Protein AF-I7IJZ9-F1 (afdb_monomer_lite)

Organism: NCBI:txid1091497

Sequence (211 aa):
GLAVKDGPSVKKDGIDAGGKKISNLKPADENSADNDAANVKFVKDAVKGLTDSGYTLKGDADATQLFKVGSTIAFTGDANITSTVSANGISLALKPDLTGLTSGTFGDTVINGDGVKVADNIKLADDGLTAGNVRIDPTSNKITGLEAPTDDKDAVNKKFLDDAVQGLADGGIKFTGNDGGDHTLKLGQKITIKGTANYADTDGGANIATQ

Radius of gyration: 51.74 Å; chains: 1; bounding box: 119×34×134 Å

Foldseek 3Di:
DDDDVCAKDQDPVGTDGSPDDDPPDDADDPPDDPPDDHDPVNVVVVVVCQQVQADWDADPVRDIDHDGPPDDDDDQDDQFKHWDQDPVGIDIDGDPDDPPDAWDDDDQWIAGPVGTDHDDFWDDDPVDIGDDLFDQDPVVRDTDDADDDDDPPGDHDPVNVVVVVVCQQVQADWDADPVGDTDHDGPPDDDDDDWPDDPVGDPVPPTDHDD

pLDDT: mean 87.62, std 13.37, range [40.31, 98.31]

Secondary structure (DSSP, 8-state):
-EE-TTS-EEETTEEE-TTPPP--PPPP-TTS-TTSPPPHHHHHHHHHHHHHH-EEEE-TTS-EEEE-TTPPPP----SSEEEEEETTEEEEEE-SS--S--EEEETTEEEETTEEE-SSS----TT----SS-EE-TTT--EE-PPPP-STTSPPPHHHHHHHHHHHHHH-EEEE-TT-SEEEE-TT-------SB-TTS--SSSS-B--

Structure (mmCIF, N/CA/C/O backbone):
data_AF-I7IJZ9-F1
#
_entry.id   AF-I7IJZ9-F1
#
loop_
_atom_site.group_PDB
_atom_site.id
_atom_site.type_symbol
_atom_site.label_atom_id
_atom_site.label_alt_id
_atom_site.label_comp_id
_atom_site.label_asym_id
_atom_site.label_entity_id
_atom_site.label_seq_id
_atom_site.pdbx_PDB_ins_code
_atom_site.Cartn_x
_atom_site.Cartn_y
_atom_site.Cartn_z
_atom_site.occupancy
_atom_site.B_iso_or_equiv
_atom_site.auth_seq_id
_atom_site.auth_comp_id
_atom_site.auth_asym_id
_atom_site.auth_atom_id
_atom_site.pdbx_PDB_model_num
ATOM 1 N N . GLY A 1 1 ? -51.465 17.506 61.504 1.00 87.75 1 GLY A N 1
ATOM 2 C CA . GLY A 1 1 ? -50.327 16.634 61.158 1.00 87.75 1 GL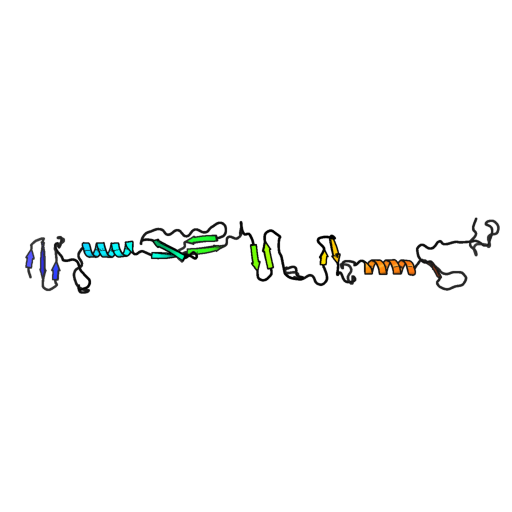Y A CA 1
ATOM 3 C C . GLY A 1 1 ? -49.852 15.911 62.398 1.00 87.75 1 GLY A C 1
ATOM 4 O O . GLY A 1 1 ? -50.208 16.340 63.488 1.00 87.75 1 GLY A O 1
ATOM 5 N N . LEU A 1 2 ? -49.081 14.839 62.238 1.00 95.44 2 LEU A N 1
ATOM 6 C CA . LEU A 1 2 ? -48.466 14.088 63.338 1.00 95.44 2 LEU A CA 1
ATOM 7 C C . LEU A 1 2 ? -46.969 14.420 63.389 1.00 95.44 2 LEU A C 1
ATOM 9 O O . LEU A 1 2 ? -46.357 14.633 62.345 1.00 95.44 2 LEU A O 1
ATOM 13 N N . ALA A 1 3 ? -46.366 14.454 64.573 1.00 95.44 3 ALA A N 1
ATOM 14 C CA . ALA A 1 3 ? -44.923 14.631 64.725 1.00 95.44 3 ALA A CA 1
ATOM 15 C C . ALA A 1 3 ? -44.428 13.919 65.985 1.00 95.44 3 ALA A C 1
ATOM 17 O O . ALA A 1 3 ? -45.006 14.084 67.058 1.00 95.44 3 ALA A O 1
ATOM 18 N N . VAL A 1 4 ? -43.348 13.153 65.851 1.00 96.19 4 VAL A N 1
ATOM 19 C CA . VAL A 1 4 ? -42.615 12.568 66.975 1.00 96.19 4 VAL A CA 1
ATOM 20 C C . VAL A 1 4 ? -41.429 13.476 67.282 1.00 96.19 4 VAL A C 1
ATOM 22 O O . VAL A 1 4 ? -40.686 13.849 66.373 1.00 96.19 4 VAL A O 1
ATOM 25 N N . LYS A 1 5 ? -41.231 13.836 68.554 1.00 94.25 5 LYS A N 1
ATOM 26 C CA . LYS A 1 5 ? -40.055 14.608 68.970 1.00 94.25 5 LYS A CA 1
ATOM 27 C C . LYS A 1 5 ? -38.778 13.843 68.587 1.00 94.25 5 LYS A C 1
ATOM 29 O O . LYS A 1 5 ? -38.642 12.669 68.912 1.00 94.25 5 LYS A O 1
ATOM 34 N N . ASP A 1 6 ? -37.884 14.517 67.864 1.00 93.19 6 ASP A N 1
ATOM 35 C CA . ASP A 1 6 ? -36.609 13.987 67.349 1.00 93.19 6 ASP A CA 1
ATOM 36 C C . ASP A 1 6 ? -36.766 12.753 66.403 1.00 93.19 6 ASP A C 1
ATOM 38 O O . ASP A 1 6 ? -35.832 11.977 66.151 1.00 93.19 6 ASP A O 1
ATOM 42 N N . GLY A 1 7 ? -37.968 12.593 65.829 1.00 95.88 7 GLY A N 1
ATOM 43 C CA . GLY A 1 7 ? -38.382 11.480 64.970 1.00 95.88 7 GLY A CA 1
ATOM 44 C C . GLY A 1 7 ? -39.214 11.907 63.745 1.00 95.88 7 GLY A C 1
ATOM 45 O O . GLY A 1 7 ? -39.179 13.072 63.351 1.00 95.88 7 GLY A O 1
ATOM 46 N N . PRO A 1 8 ? -39.936 10.964 63.107 1.00 97.88 8 PRO A N 1
ATOM 47 C CA . PRO A 1 8 ? -40.713 11.229 61.893 1.00 97.88 8 PRO A CA 1
ATOM 48 C C . PRO A 1 8 ? -41.883 12.210 62.082 1.00 97.88 8 PRO A C 1
ATOM 50 O O . PRO A 1 8 ? -42.427 12.360 63.181 1.00 97.88 8 PRO A O 1
ATOM 53 N N . SER A 1 9 ? -42.334 12.831 60.987 1.00 97.56 9 SER A N 1
ATOM 54 C CA . SER A 1 9 ? -43.532 13.679 60.963 1.00 97.56 9 SER A CA 1
ATOM 55 C C . SER A 1 9 ? -44.340 13.571 59.663 1.00 97.56 9 SER A C 1
ATOM 57 O O . SER A 1 9 ? -43.811 13.244 58.605 1.00 97.56 9 SER A O 1
ATOM 59 N N . VAL A 1 10 ? -45.639 13.867 59.755 1.00 97.94 10 VAL A N 1
ATOM 60 C CA . VAL A 1 10 ? -46.610 13.912 58.651 1.00 97.94 10 VAL A CA 1
ATOM 61 C C . VAL A 1 10 ? -47.322 15.263 58.700 1.00 97.94 10 VAL A C 1
ATOM 63 O O . VAL A 1 10 ? -48.047 15.567 59.654 1.00 97.94 10 VAL A O 1
ATOM 66 N N . LYS A 1 11 ? -47.106 16.101 57.687 1.00 96.44 11 LYS A N 1
ATOM 67 C CA . LYS A 1 11 ? -47.580 17.494 57.599 1.00 96.44 11 LYS A CA 1
ATOM 68 C C . LYS A 1 11 ? -48.390 17.689 56.312 1.00 96.44 11 LYS A C 1
ATOM 70 O O . LYS A 1 11 ? -48.449 16.795 55.477 1.00 96.44 11 LYS A O 1
ATOM 75 N N . LYS A 1 12 ? -49.006 18.867 56.136 1.00 96.44 12 LYS A N 1
ATOM 76 C CA . LYS A 1 12 ? -49.751 19.192 54.900 1.00 96.44 12 LYS A CA 1
ATOM 77 C C . LYS A 1 12 ? -48.881 19.138 53.632 1.00 96.44 12 LYS A C 1
ATOM 79 O O . LYS A 1 12 ? -49.408 18.908 52.557 1.00 96.44 12 LYS A O 1
ATOM 84 N N . ASP A 1 13 ? -47.569 19.321 53.789 1.00 95.19 13 ASP A N 1
ATOM 85 C CA . ASP A 1 13 ? -46.587 19.380 52.700 1.00 95.19 13 ASP A CA 1
ATOM 86 C C . ASP A 1 13 ? -45.856 18.041 52.467 1.00 95.19 13 ASP A C 1
ATOM 88 O O . ASP A 1 13 ? -44.926 17.989 51.670 1.00 95.19 13 ASP A O 1
ATOM 92 N N . GLY A 1 14 ? -46.238 16.964 53.171 1.00 95.62 14 GLY A N 1
ATOM 93 C CA . GLY A 1 14 ? -45.675 15.623 52.975 1.00 95.62 14 GLY A CA 1
ATOM 94 C C . GLY A 1 14 ? -45.233 14.905 54.254 1.00 95.62 14 GLY A C 1
ATOM 95 O O . GLY A 1 14 ? -45.657 15.228 55.370 1.00 95.62 14 GLY A O 1
ATOM 96 N N . ILE A 1 15 ? -44.380 13.895 54.069 1.00 96.69 15 ILE A N 1
ATOM 97 C CA . ILE A 1 15 ? -43.863 13.000 55.111 1.00 96.69 15 ILE A CA 1
ATOM 98 C C . ILE A 1 15 ? -42.349 13.198 55.233 1.00 96.69 15 ILE A C 1
ATOM 100 O O . ILE A 1 15 ? -41.638 13.176 54.234 1.00 96.69 15 ILE A O 1
ATOM 104 N N . ASP A 1 16 ? -41.860 13.340 56.462 1.00 95.69 16 ASP A N 1
ATOM 105 C CA . ASP A 1 16 ? -40.435 13.401 56.791 1.00 95.69 16 ASP A CA 1
ATOM 106 C C . ASP A 1 16 ? -40.085 12.241 57.732 1.00 95.69 16 ASP A C 1
ATOM 108 O O . ASP A 1 16 ? -40.695 12.080 58.791 1.00 95.69 16 ASP A O 1
ATOM 112 N N . ALA A 1 17 ? -39.103 11.424 57.351 1.00 96.81 17 ALA A N 1
ATOM 113 C CA . ALA A 1 17 ? -38.648 10.281 58.137 1.00 96.81 17 ALA A CA 1
ATOM 114 C C . ALA A 1 17 ? -37.686 10.657 59.284 1.00 96.81 17 ALA A C 1
ATOM 116 O O . ALA A 1 17 ? -37.301 9.780 60.056 1.00 96.81 17 ALA A O 1
ATOM 117 N N . GLY A 1 18 ? -37.247 11.916 59.404 1.00 95.69 18 GLY A N 1
ATOM 118 C CA . GLY A 1 18 ? -36.323 12.360 60.454 1.00 95.69 18 GLY A CA 1
ATOM 119 C C . GLY A 1 18 ? -34.999 11.583 60.442 1.00 95.69 18 GLY A C 1
ATOM 120 O O . GLY A 1 18 ? -34.522 11.139 61.494 1.00 95.69 18 GLY A O 1
ATOM 121 N N . GLY A 1 19 ? -34.472 11.308 59.242 1.00 95.88 19 GLY A N 1
ATOM 122 C CA . GLY A 1 19 ? -33.268 10.498 59.008 1.00 95.88 19 GLY A CA 1
ATOM 123 C C . GLY A 1 19 ? -33.398 9.003 59.340 1.00 95.88 19 GLY A C 1
ATOM 124 O O . GLY A 1 19 ? -32.398 8.286 59.320 1.00 95.88 19 GLY A O 1
ATOM 125 N N . LYS A 1 20 ? -34.596 8.507 59.681 1.00 95.06 20 LYS A N 1
ATOM 126 C CA . LYS A 1 20 ? -34.831 7.087 59.983 1.00 95.06 20 LYS A CA 1
ATOM 127 C C . LYS A 1 20 ? -35.079 6.287 58.696 1.00 95.06 20 LYS A C 1
ATOM 129 O O . LYS A 1 20 ? -35.486 6.832 57.673 1.00 95.06 20 LYS A O 1
ATOM 134 N N . LYS A 1 21 ? -34.837 4.972 58.741 1.00 95.75 21 LYS A N 1
ATOM 135 C CA . LYS A 1 21 ? -35.086 4.070 57.603 1.00 95.75 21 LYS A CA 1
ATOM 136 C C . LYS A 1 21 ? -36.589 3.914 57.364 1.00 95.75 21 LYS A C 1
ATOM 138 O O . LYS A 1 21 ? -37.314 3.573 58.294 1.00 95.75 21 LYS A O 1
ATOM 143 N N . ILE A 1 22 ? -37.019 4.052 56.112 1.00 94.94 22 ILE A N 1
ATOM 144 C CA . ILE A 1 22 ? -38.322 3.565 55.646 1.00 94.94 22 ILE A CA 1
ATOM 145 C C . ILE A 1 22 ? -38.109 2.120 55.175 1.00 94.94 22 ILE A C 1
ATOM 147 O O . ILE A 1 22 ? -37.305 1.871 54.276 1.00 94.94 22 ILE A O 1
ATOM 151 N N . SER A 1 23 ? -38.764 1.159 55.823 1.00 94.69 23 SER A N 1
ATOM 152 C CA . SER A 1 23 ? -38.667 -0.275 55.519 1.00 94.69 23 SER A CA 1
ATOM 153 C C . SER A 1 23 ? -39.999 -0.828 55.007 1.00 94.69 23 SER A C 1
ATOM 155 O O . SER A 1 23 ? -41.027 -0.162 55.083 1.00 94.69 23 SER A O 1
ATOM 157 N N . ASN A 1 24 ? -39.975 -2.051 54.467 1.00 94.75 24 ASN A N 1
ATOM 158 C CA . ASN A 1 24 ? -41.150 -2.770 53.948 1.00 94.75 24 ASN A CA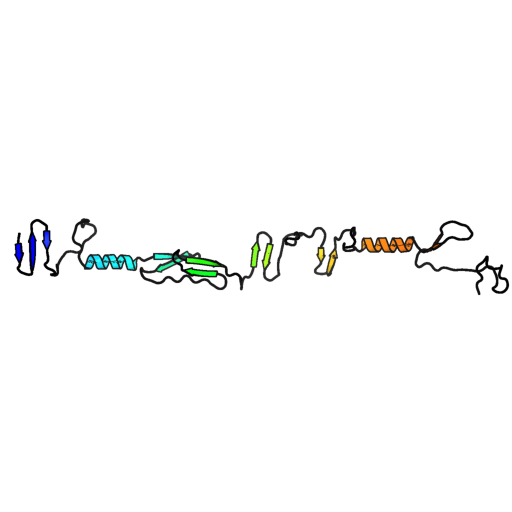 1
ATOM 159 C C . ASN A 1 24 ? -41.905 -2.061 52.803 1.00 94.75 24 ASN A C 1
ATOM 161 O O . ASN A 1 24 ? -43.042 -2.412 52.500 1.00 94.75 24 ASN A O 1
ATOM 165 N N . LEU A 1 25 ? -41.259 -1.111 52.122 1.00 95.50 25 LEU A N 1
ATOM 166 C CA . LEU A 1 25 ? -41.750 -0.542 50.870 1.00 95.50 25 LEU A CA 1
ATOM 167 C C . LEU A 1 25 ? -41.700 -1.616 49.771 1.00 95.50 25 LEU A C 1
ATOM 169 O O . LEU A 1 25 ? -40.626 -2.172 49.508 1.00 95.50 25 LEU A O 1
ATOM 173 N N . LYS A 1 26 ? -42.845 -1.911 49.142 1.00 92.75 26 LYS A N 1
ATOM 174 C CA . LYS A 1 26 ? -42.944 -2.831 47.994 1.00 92.75 26 LYS A CA 1
ATOM 175 C C . LYS A 1 26 ? -41.966 -2.371 46.890 1.00 92.75 26 LYS A C 1
ATOM 177 O O . LYS A 1 26 ? -41.856 -1.167 46.670 1.00 92.75 26 LYS A O 1
ATOM 182 N N . PRO A 1 27 ? -41.224 -3.272 46.217 1.00 93.50 27 PRO A N 1
ATOM 183 C CA . PRO A 1 27 ? -40.492 -2.900 45.009 1.00 93.50 27 PRO A CA 1
ATOM 184 C C . PRO A 1 27 ? -41.448 -2.349 43.947 1.00 93.50 27 PRO A C 1
ATOM 186 O O . PRO A 1 27 ? -42.567 -2.852 43.822 1.00 93.50 27 PRO A O 1
ATOM 189 N N . ALA A 1 28 ? -40.988 -1.358 43.185 1.00 93.69 28 ALA A N 1
ATOM 190 C CA . ALA A 1 28 ? -41.667 -0.951 41.964 1.00 93.69 28 ALA A CA 1
ATOM 191 C C . ALA A 1 28 ? -41.583 -2.073 40.912 1.00 93.69 28 ALA A C 1
ATOM 193 O O . ALA A 1 28 ? -40.655 -2.889 40.918 1.00 93.69 28 ALA A O 1
ATOM 194 N N . ASP A 1 29 ? -42.575 -2.104 40.036 1.00 90.88 29 ASP A N 1
ATOM 195 C CA . ASP A 1 29 ? -42.762 -3.049 38.939 1.00 90.88 29 ASP A CA 1
ATOM 196 C C . ASP A 1 29 ? -43.314 -2.318 37.700 1.00 90.88 29 ASP A C 1
ATOM 198 O O . ASP A 1 29 ? -43.518 -1.106 37.722 1.00 90.88 29 ASP A O 1
ATOM 202 N N . GLU A 1 30 ? -43.557 -3.052 36.615 1.00 92.19 30 GLU A N 1
ATOM 203 C CA . GLU A 1 30 ? -44.041 -2.523 35.327 1.00 92.19 30 GLU A CA 1
ATOM 204 C C . GLU A 1 30 ? -45.418 -1.828 35.373 1.00 92.19 30 GLU A C 1
ATOM 206 O O . GLU A 1 30 ? -45.808 -1.202 34.392 1.00 92.19 30 GLU A O 1
ATOM 211 N N . ASN A 1 31 ? -46.146 -1.920 36.493 1.00 94.19 31 ASN A N 1
ATOM 212 C CA . ASN A 1 31 ? -47.448 -1.276 36.702 1.00 94.19 31 ASN A CA 1
ATOM 213 C C . ASN A 1 31 ? -47.384 -0.125 37.728 1.00 94.19 31 ASN A C 1
ATOM 215 O O . ASN A 1 31 ? -48.419 0.437 38.086 1.00 94.19 31 ASN A O 1
ATOM 219 N N . SER A 1 32 ? -46.193 0.195 38.242 1.00 95.19 32 SER A N 1
ATOM 220 C CA . SER A 1 32 ? -45.979 1.300 39.183 1.00 95.19 32 SER A CA 1
ATOM 221 C C . SER A 1 32 ? -45.954 2.641 38.441 1.00 95.19 32 SER A C 1
ATOM 223 O O . SER A 1 32 ? -45.499 2.710 37.301 1.00 95.19 32 SER A O 1
ATOM 225 N N . ALA A 1 33 ? -46.446 3.707 39.067 1.00 96.00 33 ALA A N 1
ATOM 226 C CA . ALA A 1 33 ? -46.497 5.030 38.450 1.00 96.00 33 ALA A CA 1
ATOM 227 C C . ALA A 1 33 ? -45.136 5.748 38.521 1.00 96.00 33 ALA A C 1
ATOM 229 O O . ALA A 1 33 ? -44.370 5.550 39.463 1.00 96.00 33 ALA A O 1
ATOM 230 N N . ASP A 1 34 ? -44.861 6.657 37.577 1.00 95.06 34 ASP A N 1
ATOM 231 C CA . ASP A 1 34 ? -43.601 7.429 37.511 1.00 95.06 34 ASP A CA 1
ATOM 232 C C . ASP A 1 34 ? -43.286 8.235 38.790 1.00 95.06 34 ASP A C 1
ATOM 234 O O . ASP A 1 34 ? -42.141 8.623 39.027 1.00 95.06 34 ASP A O 1
ATOM 238 N N . ASN A 1 35 ? -44.301 8.514 39.613 1.00 94.25 35 ASN A N 1
ATOM 239 C CA . ASN A 1 35 ? -44.199 9.239 40.878 1.00 94.25 35 ASN A CA 1
ATOM 240 C C . ASN A 1 35 ? -44.242 8.342 42.133 1.00 94.25 35 ASN A C 1
ATOM 242 O O . ASN A 1 35 ? -44.264 8.876 43.246 1.00 94.25 35 ASN A O 1
ATOM 246 N N . ASP A 1 36 ? -44.242 7.013 41.986 1.00 95.06 36 ASP A N 1
ATOM 247 C CA . ASP A 1 36 ? -44.153 6.082 43.114 1.00 95.06 36 ASP A CA 1
ATOM 248 C C . ASP A 1 36 ? -42.749 6.070 43.745 1.00 95.06 36 ASP A C 1
ATOM 250 O O . ASP A 1 36 ? -41.716 6.294 43.109 1.00 95.06 36 ASP A O 1
ATOM 254 N N . ALA A 1 37 ? -42.688 5.771 45.045 1.00 93.56 37 ALA A N 1
ATOM 255 C CA . ALA A 1 37 ? -41.425 5.706 45.770 1.00 93.56 37 ALA A CA 1
ATOM 256 C C . ALA A 1 37 ? -40.651 4.411 45.453 1.00 93.56 37 ALA A C 1
ATOM 258 O O . ALA A 1 37 ? -41.065 3.311 45.822 1.00 93.56 37 ALA A O 1
ATOM 259 N N . ALA A 1 38 ? -39.469 4.538 44.846 1.00 94.44 38 ALA A N 1
ATOM 260 C CA . ALA A 1 38 ? -38.574 3.410 44.600 1.00 94.44 38 ALA A CA 1
ATOM 261 C C . ALA A 1 38 ? -37.864 2.932 45.883 1.00 94.44 38 ALA A C 1
ATOM 263 O O . ALA A 1 38 ? -37.271 3.719 46.625 1.00 94.44 38 ALA A O 1
ATOM 264 N N . ASN A 1 39 ? -37.852 1.616 46.124 1.00 95.69 39 ASN A N 1
ATOM 265 C CA . ASN A 1 39 ? -37.079 1.025 47.218 1.00 95.69 39 ASN A CA 1
ATOM 266 C C . ASN A 1 39 ? -35.622 0.708 46.808 1.00 95.69 39 ASN A C 1
ATOM 268 O O . ASN A 1 39 ? -35.271 0.634 45.630 1.00 95.69 39 ASN A O 1
ATOM 272 N N . VAL A 1 40 ? -34.755 0.467 47.800 1.00 95.62 40 VAL A N 1
ATOM 273 C CA . VAL A 1 40 ? -33.317 0.204 47.575 1.00 95.62 40 VAL A CA 1
ATOM 274 C C . VAL A 1 40 ? -33.060 -1.041 46.714 1.00 95.62 40 VAL A C 1
ATOM 276 O O . VAL A 1 40 ? -32.038 -1.098 46.032 1.00 95.62 40 VAL A O 1
ATOM 279 N N . LYS A 1 41 ? -33.952 -2.044 46.730 1.00 95.19 41 LYS A N 1
ATOM 280 C CA . LYS A 1 41 ? -33.804 -3.240 45.887 1.00 95.19 41 LYS A CA 1
ATOM 281 C C . LYS A 1 41 ? -34.032 -2.894 44.416 1.00 95.19 41 LYS A C 1
ATOM 283 O O . LYS A 1 41 ? -33.156 -3.195 43.617 1.00 95.19 41 LYS A O 1
ATOM 288 N N . PHE A 1 42 ? -35.125 -2.205 44.090 1.00 95.56 42 PHE A N 1
ATOM 289 C CA . PHE A 1 42 ? -35.433 -1.779 42.723 1.00 95.56 42 PHE A CA 1
ATOM 290 C C . PHE A 1 42 ? -34.276 -0.983 42.102 1.00 95.56 42 PHE A C 1
ATOM 292 O O . PHE A 1 42 ? -33.795 -1.329 41.028 1.00 95.56 42 PHE A O 1
ATOM 299 N N . VAL A 1 43 ? -33.745 0.013 42.824 1.00 95.75 43 VAL A N 1
ATOM 300 C CA . VAL A 1 43 ? -32.605 0.818 42.343 1.00 95.75 43 VAL A CA 1
ATOM 301 C C . VAL A 1 43 ? -31.356 -0.045 42.117 1.00 95.75 43 VAL A C 1
ATOM 303 O O . VAL A 1 43 ? -30.678 0.111 41.105 1.00 95.75 43 VAL A O 1
ATOM 306 N N . LYS A 1 44 ? -31.051 -0.986 43.023 1.00 96.19 44 LYS A N 1
ATOM 307 C CA . LYS A 1 44 ? -29.917 -1.912 42.854 1.00 96.19 44 LYS A CA 1
ATOM 308 C C . LYS A 1 44 ? -30.097 -2.850 41.663 1.00 96.19 44 LYS A C 1
ATOM 310 O O . LYS A 1 44 ? -29.132 -3.072 40.939 1.00 96.19 44 LYS A O 1
ATOM 315 N N . ASP A 1 45 ? -31.296 -3.390 41.468 1.00 96.00 45 ASP A N 1
ATOM 316 C CA . ASP A 1 45 ? -31.601 -4.292 40.358 1.00 96.00 45 ASP A CA 1
ATOM 317 C C . ASP A 1 45 ? -31.527 -3.548 39.014 1.00 96.00 45 ASP A C 1
ATOM 319 O O . ASP A 1 45 ? -30.917 -4.057 38.078 1.00 96.00 45 ASP A O 1
ATOM 323 N N . ALA A 1 46 ? -32.053 -2.319 38.935 1.00 94.69 46 ALA A N 1
ATOM 324 C CA . ALA A 1 46 ? -31.986 -1.474 37.741 1.00 94.69 46 ALA A CA 1
ATOM 325 C C . ALA A 1 46 ? -30.541 -1.077 37.385 1.00 94.69 46 ALA A C 1
ATOM 327 O O . ALA A 1 46 ? -30.114 -1.246 36.242 1.00 94.69 46 ALA A O 1
ATOM 328 N N . VAL A 1 47 ? -29.749 -0.625 38.368 1.00 96.06 47 VAL A N 1
ATOM 329 C CA . VAL A 1 47 ? -28.319 -0.319 38.169 1.00 96.06 47 VAL A CA 1
ATOM 330 C C . VAL A 1 47 ? -27.543 -1.571 37.753 1.00 96.06 47 VAL A C 1
ATOM 332 O O . VAL A 1 47 ? -26.716 -1.495 36.848 1.00 96.06 47 VAL A O 1
ATOM 335 N N . LYS A 1 48 ? -27.829 -2.731 38.360 1.00 95.88 48 LYS A N 1
ATOM 336 C CA . LYS A 1 48 ? -27.226 -4.012 37.967 1.00 95.88 48 LYS A CA 1
ATOM 337 C C . LYS A 1 48 ? -27.613 -4.404 36.539 1.00 95.88 48 LYS A C 1
ATOM 339 O O . LYS A 1 48 ? -26.754 -4.849 35.788 1.00 95.88 48 LYS A O 1
ATOM 344 N N . GLY A 1 49 ? -28.875 -4.224 36.154 1.00 95.38 49 GLY A N 1
ATOM 345 C CA . GLY A 1 49 ? -29.344 -4.469 34.792 1.00 95.38 49 GLY A CA 1
ATOM 346 C C . GLY A 1 49 ? -28.576 -3.630 33.772 1.00 95.38 49 GLY A C 1
ATOM 347 O O . GLY A 1 49 ? -28.091 -4.172 32.782 1.00 95.38 49 GLY A O 1
ATOM 348 N N . LEU A 1 50 ? -28.376 -2.338 34.052 1.00 95.25 50 LEU A N 1
ATOM 349 C CA . LEU A 1 50 ? -27.583 -1.446 33.203 1.00 95.25 50 LEU A CA 1
ATOM 350 C C . LEU A 1 50 ? -26.113 -1.889 33.104 1.00 95.25 50 LEU A C 1
ATOM 352 O O . LEU A 1 50 ? -25.572 -1.969 32.000 1.00 95.25 50 LEU A O 1
ATOM 356 N N . THR A 1 51 ? -25.461 -2.208 34.229 1.00 96.12 51 THR A N 1
ATOM 357 C CA . THR A 1 51 ? -24.051 -2.634 34.211 1.00 96.12 51 THR A CA 1
ATOM 358 C C . THR A 1 51 ? -23.848 -3.985 33.531 1.00 96.12 51 THR A C 1
ATOM 360 O O . THR A 1 51 ? -22.849 -4.154 32.831 1.00 96.12 51 THR A O 1
ATOM 363 N N . ASP A 1 52 ? -24.792 -4.918 33.678 1.00 95.69 52 ASP A N 1
ATOM 364 C CA . ASP A 1 52 ? -24.773 -6.213 32.994 1.00 95.69 52 ASP A CA 1
ATOM 365 C C . ASP A 1 52 ? -25.086 -6.106 31.494 1.00 95.69 52 ASP A C 1
ATOM 367 O O . ASP A 1 52 ? -24.516 -6.878 30.726 1.00 95.69 52 ASP A O 1
ATOM 371 N N . SER A 1 53 ? -25.938 -5.161 31.075 1.00 96.31 53 SER A N 1
ATOM 372 C CA . SER A 1 53 ? -26.334 -4.984 29.665 1.00 96.31 53 SER A CA 1
ATOM 373 C C . SER A 1 53 ? -25.217 -4.399 28.800 1.00 96.31 53 SER A C 1
ATOM 375 O O . SER A 1 53 ? -25.100 -4.779 27.639 1.00 96.31 53 SER A O 1
ATOM 377 N N . GLY A 1 54 ? -24.379 -3.522 29.368 1.00 95.31 54 GLY A N 1
ATOM 378 C CA . GLY A 1 54 ? -23.110 -3.096 28.768 1.00 95.31 54 GLY A CA 1
ATOM 379 C C . GLY A 1 54 ? -23.199 -2.552 27.335 1.00 95.31 54 GLY A C 1
ATOM 380 O O . GLY A 1 54 ? -24.162 -1.892 26.952 1.00 95.31 54 GLY A O 1
ATOM 381 N N . TYR A 1 55 ? -22.155 -2.837 26.556 1.00 95.62 55 TYR A N 1
ATOM 382 C CA . TYR A 1 55 ? -22.046 -2.561 25.125 1.00 95.62 55 TYR A CA 1
ATOM 383 C C . TYR A 1 55 ? -21.602 -3.827 24.392 1.00 95.62 55 TYR A C 1
ATOM 385 O O . TYR A 1 55 ? -20.599 -4.437 24.768 1.00 95.62 55 TYR A O 1
ATOM 393 N N . THR A 1 56 ? -22.299 -4.200 23.321 1.00 95.75 56 THR A N 1
ATOM 394 C CA . THR A 1 56 ? -21.875 -5.296 22.439 1.00 95.75 56 THR A CA 1
ATOM 395 C C . THR A 1 56 ? -21.128 -4.726 21.241 1.00 95.75 56 THR A C 1
ATOM 397 O O . THR A 1 56 ? -21.691 -3.940 20.482 1.00 95.75 56 THR A O 1
ATOM 400 N N . LEU A 1 57 ? -19.873 -5.134 21.059 1.00 95.12 57 LEU A N 1
ATOM 401 C CA . LEU A 1 57 ? -19.072 -4.817 19.876 1.00 95.12 57 LEU A CA 1
ATOM 402 C C . LEU A 1 57 ? -19.048 -6.012 18.919 1.00 95.12 57 LEU A C 1
ATOM 404 O O . LEU A 1 57 ? -19.122 -7.160 19.361 1.00 95.12 57 LEU A O 1
ATOM 408 N N . LYS A 1 58 ? -18.932 -5.737 17.618 1.00 95.19 58 LYS A N 1
ATOM 409 C CA . LYS A 1 58 ? -18.846 -6.729 16.539 1.00 95.19 58 LYS A CA 1
ATOM 410 C C . LYS A 1 58 ? -17.699 -6.356 15.597 1.00 95.19 58 LYS A C 1
ATOM 412 O O . LYS A 1 58 ? -17.570 -5.181 15.267 1.00 95.19 58 LYS A O 1
ATOM 417 N N . GLY A 1 59 ? -16.887 -7.333 15.194 1.00 91.12 59 GLY A N 1
ATOM 418 C CA . GLY A 1 59 ? -15.802 -7.154 14.216 1.00 91.12 59 GLY A CA 1
ATOM 419 C C . GLY A 1 59 ? -16.099 -7.787 12.853 1.00 91.12 59 GLY A C 1
ATOM 420 O O . GLY A 1 59 ? -17.140 -8.418 12.671 1.00 91.12 59 GLY A O 1
ATOM 421 N N . ASP A 1 60 ? -15.151 -7.662 11.919 1.00 89.25 60 ASP A N 1
ATOM 422 C CA . ASP A 1 60 ? -15.290 -8.115 10.522 1.00 89.25 60 ASP A CA 1
ATOM 423 C C . ASP A 1 60 ? -15.509 -9.631 10.379 1.00 89.25 60 ASP A C 1
ATOM 425 O O . ASP A 1 60 ? -16.198 -10.078 9.468 1.00 89.25 60 ASP A O 1
ATOM 429 N N . ALA A 1 61 ? -14.983 -10.435 11.309 1.00 91.81 61 ALA A N 1
ATOM 430 C CA . ALA A 1 61 ? -15.181 -11.889 11.359 1.00 91.81 61 ALA A CA 1
ATOM 431 C C . ALA A 1 61 ? -16.535 -12.305 11.986 1.00 91.81 61 ALA A C 1
ATOM 433 O O . ALA A 1 61 ? -16.640 -13.374 12.586 1.00 91.81 61 ALA A O 1
ATOM 434 N N . ASP A 1 62 ? -17.537 -11.423 11.936 1.00 89.69 62 ASP A N 1
ATOM 435 C CA . ASP A 1 62 ? -18.884 -11.518 12.523 1.00 89.69 62 ASP A CA 1
ATOM 436 C C . ASP A 1 62 ? -18.994 -11.779 14.044 1.00 89.69 62 ASP A C 1
ATOM 438 O O . ASP A 1 62 ? -20.084 -11.656 14.612 1.00 89.69 62 ASP A O 1
ATOM 442 N N . ALA A 1 63 ? -17.888 -12.076 14.729 1.00 94.31 63 ALA A N 1
ATOM 443 C CA . ALA A 1 63 ? -17.837 -12.332 16.163 1.00 94.31 63 ALA A CA 1
ATOM 444 C C . ALA A 1 63 ? -18.282 -11.114 16.992 1.00 94.31 63 ALA A C 1
ATOM 446 O O . ALA A 1 63 ? -17.888 -9.975 16.721 1.00 94.31 63 ALA A O 1
ATOM 447 N N . THR A 1 64 ? -19.071 -11.373 18.039 1.00 95.38 64 THR A N 1
ATOM 448 C CA . THR A 1 64 ? -19.589 -10.365 18.972 1.00 95.38 64 THR A CA 1
ATOM 449 C C . THR A 1 64 ? -19.034 -10.561 20.381 1.00 95.38 64 THR A C 1
ATOM 451 O O . THR A 1 64 ? -18.880 -11.688 20.849 1.00 95.38 64 THR A O 1
ATOM 454 N N . GLN A 1 65 ? -18.767 -9.460 21.087 1.00 96.06 65 GLN A N 1
ATOM 455 C CA . GLN A 1 65 ? -18.346 -9.478 22.489 1.00 96.06 65 GLN A CA 1
ATOM 456 C C . GLN A 1 65 ? -19.076 -8.397 23.289 1.00 96.06 65 GLN A C 1
ATOM 458 O O . GLN A 1 65 ? -19.097 -7.227 22.908 1.00 96.06 65 GLN A O 1
ATOM 463 N N . LEU A 1 66 ? -19.639 -8.798 24.430 1.00 96.69 66 LEU A N 1
ATOM 464 C CA . LEU A 1 66 ? -20.243 -7.906 25.417 1.00 96.69 66 LEU A CA 1
ATOM 465 C C . LEU A 1 66 ? -19.177 -7.366 26.382 1.00 96.69 66 LEU A C 1
ATOM 467 O O . LEU A 1 66 ? -18.450 -8.141 27.008 1.00 96.69 66 LEU A O 1
ATOM 471 N N . PHE A 1 67 ? -19.139 -6.049 26.557 1.00 96.81 67 PHE A N 1
ATOM 472 C CA . PHE A 1 67 ? -18.320 -5.339 27.536 1.00 96.81 67 PHE A CA 1
ATOM 473 C C . PHE A 1 67 ? -19.224 -4.608 28.531 1.00 96.81 67 PHE A C 1
ATOM 475 O O . PHE A 1 67 ? -20.016 -3.749 28.151 1.00 96.81 67 PHE A O 1
ATOM 482 N N . LYS A 1 68 ? -19.119 -4.938 29.821 1.00 96.44 68 LYS A N 1
ATOM 483 C CA . LYS A 1 68 ? -19.948 -4.326 30.873 1.00 96.44 68 LYS A CA 1
ATOM 484 C C . LYS A 1 68 ? -19.583 -2.862 31.105 1.00 96.44 68 LYS A C 1
ATOM 486 O O . LYS A 1 68 ? -18.419 -2.485 30.951 1.00 96.44 68 LYS A O 1
ATOM 491 N N . VAL A 1 69 ? -20.549 -2.050 31.539 1.00 96.69 69 VAL A N 1
ATOM 492 C CA . VAL A 1 69 ? -20.300 -0.639 31.891 1.00 96.69 69 VAL A CA 1
ATOM 493 C C . VAL A 1 69 ? -19.207 -0.559 32.965 1.00 96.69 69 VAL A C 1
ATOM 495 O O . VAL A 1 69 ? -19.258 -1.283 33.958 1.00 96.69 69 VAL A O 1
ATOM 498 N N . GLY A 1 70 ? -18.213 0.308 32.756 1.00 93.81 70 GLY A N 1
ATOM 499 C CA . GLY A 1 70 ? -17.039 0.440 33.630 1.00 93.81 70 GLY A CA 1
ATOM 500 C C . GLY A 1 70 ? -15.865 -0.491 33.295 1.00 93.81 70 GLY A C 1
ATOM 501 O O . GLY A 1 70 ? -14.833 -0.406 33.955 1.00 93.81 70 GLY A O 1
ATOM 502 N N . SER A 1 71 ? -15.982 -1.350 32.275 1.00 95.25 71 SER A N 1
ATOM 503 C CA . SER A 1 71 ? -14.853 -2.141 31.761 1.00 95.25 71 SER A CA 1
ATOM 504 C C . SER A 1 71 ? -13.928 -1.290 30.887 1.00 95.25 71 SER A C 1
ATOM 506 O O . SER A 1 71 ? -14.400 -0.480 30.089 1.00 95.25 71 SER A O 1
ATOM 508 N N . THR A 1 72 ? -12.619 -1.536 30.950 1.00 94.81 72 THR A N 1
ATOM 509 C CA . THR A 1 72 ? -11.674 -1.036 29.940 1.00 94.81 72 THR A CA 1
ATOM 510 C C . THR A 1 72 ? -11.788 -1.879 28.672 1.00 94.81 72 THR A C 1
ATOM 512 O O . THR A 1 72 ? -11.598 -3.093 28.725 1.00 94.81 72 THR A O 1
ATOM 515 N N . ILE A 1 73 ? -12.053 -1.241 27.531 1.00 94.25 73 ILE A N 1
ATOM 516 C CA . ILE A 1 73 ? -12.027 -1.883 26.211 1.00 94.25 73 ILE A CA 1
ATOM 517 C C . ILE A 1 73 ? -10.715 -1.494 25.526 1.00 94.25 73 ILE A C 1
ATOM 519 O O . ILE A 1 73 ? -10.466 -0.313 25.285 1.00 94.25 73 ILE A O 1
ATOM 523 N N . ALA A 1 74 ? -9.861 -2.476 25.242 1.00 93.31 74 ALA A N 1
ATOM 524 C CA . ALA A 1 74 ? -8.592 -2.250 24.560 1.00 93.31 74 ALA A CA 1
ATOM 525 C C . ALA A 1 74 ? -8.770 -2.339 23.039 1.00 93.31 74 ALA A C 1
ATOM 527 O O . ALA A 1 74 ? -9.274 -3.336 22.528 1.00 93.31 74 ALA A O 1
ATOM 528 N N . PHE A 1 75 ? -8.302 -1.317 22.324 1.00 93.94 75 PHE A N 1
ATOM 529 C CA . PHE A 1 75 ? -8.195 -1.312 20.866 1.00 93.94 75 PHE A CA 1
ATOM 530 C C . PHE A 1 75 ? -6.714 -1.336 20.507 1.00 93.94 75 PHE A C 1
ATOM 532 O O . PHE A 1 75 ? -6.034 -0.316 20.610 1.00 93.94 75 PHE A O 1
ATOM 539 N N . THR A 1 76 ? -6.201 -2.506 20.138 1.00 94.38 76 THR A N 1
ATOM 540 C CA . THR A 1 76 ? -4.797 -2.713 19.768 1.00 94.38 76 THR A CA 1
ATOM 541 C C . THR A 1 76 ? -4.653 -2.797 18.255 1.00 94.38 76 THR A C 1
ATOM 543 O O . THR A 1 76 ? -5.373 -3.559 17.615 1.00 94.38 76 THR A O 1
ATOM 546 N N . GLY A 1 77 ? -3.702 -2.045 17.697 1.00 95.75 77 GLY A N 1
ATOM 547 C CA . GLY A 1 77 ? -3.208 -2.294 16.341 1.00 95.75 77 GLY A CA 1
ATOM 548 C C . GLY A 1 77 ? -2.308 -3.535 16.282 1.00 95.75 77 GLY A C 1
ATOM 549 O O . GLY A 1 77 ? -2.138 -4.239 17.279 1.00 95.75 77 GLY A O 1
ATOM 550 N N . ASP A 1 78 ? -1.708 -3.781 15.122 1.00 95.62 78 ASP A N 1
ATOM 551 C CA . ASP A 1 78 ? -0.890 -4.962 14.833 1.00 95.62 78 ASP A CA 1
ATOM 552 C C . ASP A 1 78 ? 0.534 -4.576 14.366 1.00 95.62 78 ASP A C 1
ATOM 554 O O . ASP A 1 78 ? 1.113 -3.581 14.820 1.00 95.62 78 ASP A O 1
ATOM 558 N N . ALA A 1 79 ? 1.139 -5.369 13.474 1.00 97.19 79 ALA A N 1
ATOM 559 C CA . ALA A 1 79 ? 2.419 -5.051 12.847 1.00 97.19 79 ALA A CA 1
ATOM 560 C C . ALA A 1 79 ? 2.383 -3.745 12.028 1.00 97.19 79 ALA A C 1
ATOM 562 O O . ALA A 1 79 ? 3.382 -3.029 12.032 1.00 97.19 79 ALA A O 1
ATOM 563 N N . ASN A 1 80 ? 1.242 -3.385 11.434 1.00 98.25 80 ASN A N 1
ATOM 564 C CA . ASN A 1 80 ? 1.095 -2.344 10.408 1.00 98.25 80 ASN A CA 1
ATOM 565 C C . ASN A 1 80 ? 0.076 -1.246 10.767 1.00 98.25 80 ASN A C 1
ATOM 567 O O . ASN A 1 80 ? 0.149 -0.142 10.233 1.00 98.25 80 ASN A O 1
ATOM 571 N N . ILE A 1 81 ? -0.838 -1.514 11.697 1.00 98.12 81 ILE A N 1
ATOM 572 C CA . ILE A 1 81 ? -1.835 -0.578 12.224 1.00 98.12 81 ILE A CA 1
ATOM 573 C C . ILE A 1 81 ? -1.406 -0.081 13.608 1.00 98.12 81 ILE A C 1
ATOM 575 O O . ILE A 1 81 ? -0.852 -0.817 14.425 1.00 98.12 81 ILE A O 1
ATOM 579 N N . THR A 1 82 ? -1.696 1.183 13.895 1.00 97.62 82 THR A N 1
ATOM 580 C CA . THR A 1 82 ? -1.650 1.786 15.230 1.00 97.62 82 THR A CA 1
ATOM 581 C C . THR A 1 82 ? -3.050 2.196 15.661 1.00 97.62 82 THR A C 1
ATOM 583 O O . THR A 1 82 ? -3.894 2.546 14.838 1.00 97.62 82 THR A O 1
ATOM 586 N N . SER A 1 83 ? -3.284 2.149 16.968 1.00 97.75 83 SER A N 1
ATOM 587 C CA . SER A 1 83 ? -4.511 2.598 17.615 1.00 97.75 83 SER A CA 1
ATOM 588 C C . SER A 1 83 ? -4.123 3.512 18.768 1.00 97.75 83 SER A C 1
ATOM 590 O O . SER A 1 83 ? -3.225 3.186 19.547 1.00 97.75 83 SER A O 1
ATOM 592 N N . THR A 1 84 ? -4.770 4.669 18.859 1.00 96.75 84 THR A N 1
ATOM 593 C CA . THR A 1 84 ? -4.537 5.667 19.908 1.00 96.75 84 THR A CA 1
ATOM 594 C C . THR A 1 84 ? -5.866 6.149 20.473 1.00 96.75 84 THR A C 1
ATOM 596 O O . THR A 1 84 ? -6.865 6.206 19.759 1.00 96.75 84 THR A O 1
ATOM 599 N N . VAL A 1 85 ? -5.892 6.497 21.761 1.00 96.94 85 VAL A N 1
ATOM 600 C CA . VAL A 1 85 ? -7.084 7.028 22.438 1.00 96.94 85 VAL A CA 1
ATOM 601 C C . VAL A 1 85 ? -6.831 8.480 22.823 1.00 96.94 85 VAL A C 1
ATOM 603 O O . VAL A 1 85 ? -5.774 8.819 23.352 1.00 96.94 85 VAL A O 1
ATOM 606 N N . SER A 1 86 ? -7.812 9.337 22.558 1.00 94.56 86 SER A N 1
ATOM 607 C CA . SER A 1 86 ? -7.789 10.772 22.839 1.00 94.56 86 SER A CA 1
ATOM 608 C C . SER A 1 86 ? -9.140 11.237 23.394 1.00 94.56 86 SER A C 1
ATOM 610 O O . SER A 1 86 ? -10.096 10.463 23.451 1.00 94.56 86 SER A O 1
ATOM 612 N N . ALA A 1 87 ? -9.259 12.522 23.741 1.00 95.88 87 ALA A N 1
ATOM 613 C CA . ALA A 1 87 ? -10.540 13.125 24.126 1.00 95.88 87 ALA A CA 1
ATOM 614 C C . ALA A 1 87 ? -11.626 13.025 23.029 1.00 95.88 87 ALA A C 1
ATOM 616 O O . ALA A 1 87 ? -12.811 13.068 23.344 1.00 95.88 87 ALA A O 1
ATOM 617 N N . ASN A 1 88 ? -11.229 12.843 21.763 1.00 93.94 88 ASN A N 1
ATOM 618 C CA . ASN A 1 88 ? -12.137 12.691 20.622 1.00 93.94 88 ASN A CA 1
ATOM 619 C C . ASN A 1 88 ? -12.504 11.218 20.332 1.00 93.94 88 ASN A C 1
ATOM 621 O O . ASN A 1 88 ? -13.182 10.944 19.346 1.00 93.94 88 ASN A O 1
ATOM 625 N N . GLY A 1 89 ? -12.047 10.268 21.158 1.00 94.88 89 GLY A N 1
ATOM 626 C CA . GLY A 1 89 ? -12.240 8.831 20.957 1.00 94.88 89 GLY A CA 1
ATOM 627 C C . GLY A 1 89 ? -10.992 8.123 20.424 1.00 94.88 89 GLY A C 1
ATOM 628 O O . GLY A 1 89 ? -9.861 8.508 20.738 1.00 94.88 89 GLY A O 1
ATOM 629 N N . ILE A 1 90 ? -11.206 7.056 19.652 1.00 96.25 90 ILE A N 1
ATOM 630 C CA . ILE A 1 90 ? -10.153 6.183 19.112 1.00 96.25 90 ILE A CA 1
ATOM 631 C C . ILE A 1 90 ? -9.760 6.658 17.711 1.00 96.25 90 ILE A C 1
ATOM 633 O O . ILE A 1 90 ? -10.626 6.867 16.865 1.00 96.25 90 ILE A O 1
ATOM 637 N N . SER A 1 91 ? -8.459 6.784 17.460 1.00 96.25 91 SER A N 1
ATOM 638 C CA . SER A 1 91 ? -7.893 7.023 16.131 1.00 96.25 91 SER A CA 1
ATOM 639 C C . SER A 1 91 ? -7.076 5.813 15.689 1.00 96.25 91 SER A C 1
ATOM 641 O O . SER A 1 91 ? -6.225 5.330 16.442 1.00 96.25 91 SER A O 1
ATOM 643 N N . LEU A 1 92 ? -7.341 5.338 14.470 1.00 97.00 92 LEU A N 1
ATOM 644 C CA . LEU A 1 92 ? -6.620 4.251 13.811 1.00 97.00 92 LEU A CA 1
ATOM 645 C C . LEU A 1 92 ? -5.790 4.826 12.661 1.00 97.00 92 LEU A C 1
ATOM 647 O O . LEU A 1 92 ? -6.300 5.622 11.873 1.00 97.00 92 LEU A O 1
ATOM 651 N N . ALA A 1 93 ? -4.530 4.413 12.545 1.00 97.38 93 ALA A N 1
ATOM 652 C CA . ALA A 1 93 ? -3.640 4.864 11.477 1.00 97.38 93 ALA A CA 1
ATOM 653 C C . ALA A 1 93 ? -2.688 3.752 11.026 1.00 97.38 93 ALA A C 1
ATOM 655 O O . ALA A 1 93 ? -2.226 2.954 11.843 1.00 97.38 93 ALA A O 1
ATOM 656 N N . LEU A 1 94 ? -2.352 3.735 9.735 1.00 98.31 94 LEU A N 1
ATOM 657 C CA . LEU A 1 94 ? -1.234 2.942 9.223 1.00 98.31 94 LEU A CA 1
ATOM 658 C C . LEU A 1 94 ? 0.084 3.450 9.822 1.00 98.31 94 LEU A C 1
ATOM 660 O O . LEU A 1 94 ? 0.252 4.649 10.062 1.00 98.31 94 LEU A O 1
ATOM 664 N N . LYS A 1 95 ? 1.032 2.541 10.042 1.00 97.69 95 LYS A N 1
ATOM 665 C CA . LYS A 1 95 ? 2.427 2.904 10.306 1.00 97.69 95 LYS A CA 1
ATOM 666 C C . LYS A 1 95 ? 3.080 3.413 9.014 1.00 97.69 95 LYS A C 1
ATOM 668 O O . LYS A 1 95 ? 2.646 3.010 7.936 1.00 97.69 95 LYS A O 1
ATOM 673 N N . PRO A 1 96 ? 4.122 4.262 9.103 1.00 97.19 96 PRO A N 1
ATOM 674 C CA . PRO A 1 96 ? 4.875 4.697 7.925 1.00 97.19 96 PRO A CA 1
ATOM 675 C C . PRO A 1 96 ? 5.469 3.517 7.146 1.00 97.19 96 PRO A C 1
ATOM 677 O O . PRO A 1 96 ? 5.353 3.468 5.926 1.00 97.19 96 PRO A O 1
ATOM 680 N N . ASP A 1 97 ? 6.030 2.545 7.870 1.00 96.50 97 ASP A N 1
ATOM 681 C CA . ASP A 1 97 ? 6.581 1.317 7.306 1.00 96.50 97 ASP A CA 1
ATOM 682 C C . ASP A 1 97 ? 5.577 0.170 7.461 1.00 96.50 97 ASP A C 1
ATOM 684 O O . ASP A 1 97 ? 5.150 -0.153 8.575 1.00 96.50 97 ASP A O 1
ATOM 688 N N . LEU A 1 98 ? 5.227 -0.468 6.342 1.00 97.31 98 LEU A N 1
ATOM 689 C CA . LEU A 1 98 ? 4.378 -1.658 6.311 1.00 97.31 98 LEU A CA 1
ATOM 690 C C . LEU A 1 98 ? 5.249 -2.893 6.062 1.00 97.31 98 LEU A C 1
ATOM 692 O O . LEU A 1 98 ? 6.003 -2.954 5.093 1.00 97.31 98 LEU A O 1
ATOM 696 N N . THR A 1 99 ? 5.149 -3.887 6.940 1.00 95.19 99 THR A N 1
ATOM 697 C CA . THR A 1 99 ? 6.008 -5.080 6.952 1.00 95.19 99 THR A CA 1
ATOM 698 C C . THR A 1 99 ? 5.180 -6.365 6.964 1.00 95.19 99 THR A C 1
ATOM 700 O O . THR A 1 99 ? 4.009 -6.368 7.343 1.00 95.19 99 THR A O 1
ATOM 703 N N . GLY A 1 100 ? 5.764 -7.474 6.499 1.00 95.38 100 GLY A N 1
ATOM 704 C CA . GLY A 1 100 ? 5.076 -8.772 6.436 1.00 95.38 100 GLY A CA 1
ATOM 705 C C . GLY A 1 100 ? 3.947 -8.866 5.397 1.00 95.38 100 GLY A C 1
ATOM 706 O O . GLY A 1 100 ? 3.210 -9.849 5.400 1.00 95.38 100 GLY A O 1
ATOM 707 N N . LEU A 1 101 ? 3.804 -7.874 4.511 1.00 96.31 101 LEU A N 1
ATOM 708 C CA . LEU A 1 101 ? 2.870 -7.926 3.384 1.00 96.31 101 LEU A CA 1
ATOM 709 C C . LEU A 1 101 ? 3.384 -8.882 2.296 1.00 96.31 101 LEU A C 1
ATOM 711 O O . LEU A 1 101 ? 4.581 -8.930 2.020 1.00 96.31 101 LEU A O 1
ATOM 715 N N . THR A 1 102 ? 2.473 -9.617 1.657 1.00 96.12 102 THR A N 1
ATOM 716 C CA . THR A 1 102 ? 2.785 -10.550 0.557 1.00 96.12 102 THR A CA 1
ATOM 717 C C . THR A 1 102 ? 2.617 -9.912 -0.821 1.00 96.12 102 THR A C 1
ATOM 719 O O . THR A 1 102 ? 3.411 -10.172 -1.727 1.00 96.12 102 THR A O 1
ATOM 722 N N . SER A 1 103 ? 1.600 -9.062 -0.980 1.00 96.19 103 SER A N 1
ATOM 723 C CA . SER A 1 103 ? 1.384 -8.238 -2.165 1.00 96.19 103 SER A CA 1
ATOM 724 C C . SER A 1 103 ? 0.524 -7.006 -1.867 1.00 96.19 103 SER A C 1
ATOM 726 O O . SER A 1 103 ? -0.256 -6.983 -0.915 1.00 96.19 103 SER A O 1
ATOM 728 N N . GLY A 1 104 ? 0.654 -5.987 -2.715 1.00 95.56 104 GLY A N 1
ATOM 729 C CA . GLY A 1 104 ? -0.278 -4.875 -2.862 1.00 95.56 104 GLY A CA 1
ATOM 730 C C . GLY A 1 104 ? -0.683 -4.745 -4.329 1.00 95.56 104 GLY A C 1
ATOM 731 O O . GLY A 1 104 ? 0.178 -4.744 -5.210 1.00 95.56 104 GLY A O 1
ATOM 732 N N . THR A 1 105 ? -1.984 -4.645 -4.593 1.00 93.44 105 THR A N 1
ATOM 733 C CA . THR A 1 105 ? -2.540 -4.542 -5.950 1.00 93.44 105 THR A CA 1
ATOM 734 C C . THR A 1 105 ? -3.170 -3.168 -6.145 1.00 93.44 105 THR A C 1
ATOM 736 O O . THR A 1 105 ? -4.052 -2.769 -5.385 1.00 93.44 105 THR A O 1
ATOM 739 N N . PHE A 1 106 ? -2.729 -2.458 -7.179 1.00 90.12 106 PHE A N 1
ATOM 740 C CA . PHE A 1 106 ? -3.119 -1.092 -7.518 1.00 90.12 106 PHE A CA 1
ATOM 741 C C . PHE A 1 106 ? -3.589 -1.072 -8.980 1.00 90.12 106 PHE A C 1
ATOM 743 O O . PHE A 1 106 ? -2.832 -0.751 -9.898 1.00 90.12 106 PHE A O 1
ATOM 750 N N . GLY A 1 107 ? -4.832 -1.510 -9.206 1.00 88.88 107 GLY A N 1
ATOM 751 C CA . GLY A 1 107 ? -5.305 -1.863 -10.548 1.00 88.88 107 GLY A CA 1
ATOM 752 C C . GLY A 1 107 ? -4.506 -3.046 -11.101 1.00 88.88 107 GLY A C 1
ATOM 753 O O . GLY A 1 107 ? -4.312 -4.035 -10.398 1.00 88.88 107 GLY A O 1
ATOM 754 N N . ASP A 1 108 ? -3.992 -2.921 -12.323 1.00 84.94 108 ASP A N 1
ATOM 755 C CA . ASP A 1 108 ? -3.158 -3.954 -12.956 1.00 84.94 108 ASP A CA 1
ATOM 756 C C . ASP A 1 108 ? -1.710 -3.993 -12.430 1.00 84.94 108 ASP A C 1
ATOM 758 O O . ASP A 1 108 ? -0.953 -4.909 -12.758 1.00 84.94 108 ASP A O 1
ATOM 762 N N . THR A 1 109 ? -1.304 -3.006 -11.619 1.00 88.19 109 THR A N 1
ATOM 763 C CA . THR A 1 109 ? 0.020 -3.004 -10.984 1.00 88.19 109 THR A CA 1
ATOM 764 C C . THR A 1 109 ? 0.001 -3.879 -9.739 1.00 88.19 109 THR A C 1
ATOM 766 O O . THR A 1 109 ? -0.735 -3.607 -8.791 1.00 88.19 109 THR A O 1
ATOM 769 N N . VAL A 1 110 ? 0.852 -4.901 -9.711 1.00 90.88 110 VAL A N 1
ATOM 770 C CA . VAL A 1 110 ? 1.060 -5.765 -8.546 1.00 90.88 110 VAL A CA 1
ATOM 771 C C . VAL A 1 110 ? 2.469 -5.535 -8.019 1.00 90.88 110 VAL A C 1
ATOM 773 O O . VAL A 1 110 ? 3.446 -5.787 -8.721 1.00 90.88 110 VAL A O 1
ATOM 776 N N . ILE A 1 111 ? 2.563 -5.081 -6.773 1.00 92.81 111 ILE A N 1
ATOM 777 C CA . ILE A 1 111 ? 3.804 -5.051 -6.000 1.00 92.81 111 ILE A CA 1
ATOM 778 C C . ILE A 1 111 ? 3.803 -6.304 -5.128 1.00 92.81 111 ILE A C 1
ATOM 780 O O . ILE A 1 111 ? 2.906 -6.470 -4.304 1.00 92.81 111 ILE A O 1
ATOM 784 N N . ASN A 1 112 ? 4.756 -7.210 -5.311 1.00 92.12 112 ASN A N 1
ATOM 785 C CA . ASN A 1 112 ? 4.855 -8.455 -4.547 1.00 92.12 112 ASN A CA 1
ATOM 786 C C . ASN A 1 112 ? 6.330 -8.855 -4.337 1.00 92.12 112 ASN A C 1
ATOM 788 O O . ASN A 1 112 ? 7.243 -8.084 -4.629 1.00 92.12 112 ASN A O 1
ATOM 792 N N . GLY A 1 113 ? 6.569 -10.073 -3.840 1.00 80.62 113 GLY A N 1
ATOM 793 C CA . GLY A 1 113 ? 7.924 -10.615 -3.670 1.00 80.62 113 GLY A CA 1
ATOM 794 C C . GLY A 1 113 ? 8.749 -10.749 -4.962 1.00 80.62 113 GLY A C 1
ATOM 795 O O . GLY A 1 113 ? 9.971 -10.824 -4.874 1.00 80.62 113 GLY A O 1
ATOM 796 N N . ASP A 1 114 ? 8.113 -10.731 -6.140 1.00 76.75 114 ASP A N 1
ATOM 797 C CA . ASP A 1 114 ? 8.781 -10.780 -7.450 1.00 76.75 114 ASP A CA 1
ATOM 798 C C . ASP A 1 114 ? 9.146 -9.376 -7.982 1.00 76.75 114 ASP A C 1
ATOM 800 O O . ASP A 1 114 ? 9.829 -9.253 -9.000 1.00 76.75 114 ASP A O 1
ATOM 804 N N . GLY A 1 115 ? 8.700 -8.308 -7.305 1.00 82.31 115 GLY A N 1
ATOM 805 C CA . GLY A 1 115 ? 8.937 -6.912 -7.671 1.00 82.31 115 GLY A CA 1
ATOM 806 C C . GLY A 1 115 ? 7.656 -6.164 -8.045 1.00 82.31 115 GLY A C 1
ATOM 807 O O . GLY A 1 115 ? 6.607 -6.351 -7.430 1.00 82.31 115 GLY A O 1
ATOM 808 N N . VAL A 1 116 ? 7.749 -5.278 -9.042 1.00 86.56 116 VAL A N 1
ATOM 809 C CA . VAL A 1 116 ? 6.610 -4.507 -9.565 1.00 86.56 116 VAL A CA 1
ATOM 810 C C . VAL A 1 116 ? 6.232 -5.055 -10.937 1.00 86.56 116 VAL A C 1
ATOM 812 O O . VAL A 1 116 ? 6.874 -4.746 -11.940 1.00 86.56 116 VAL A O 1
ATOM 815 N N . LYS A 1 117 ? 5.172 -5.863 -10.990 1.00 80.38 117 LYS A N 1
ATOM 816 C CA . LYS A 1 117 ? 4.543 -6.256 -12.250 1.00 80.38 117 LYS A CA 1
ATOM 817 C C . LYS A 1 117 ? 3.575 -5.158 -12.681 1.00 80.38 117 LYS A C 1
ATOM 819 O O . LYS A 1 117 ? 2.686 -4.786 -11.922 1.00 80.38 117 LYS A O 1
ATOM 824 N N . VAL A 1 118 ? 3.712 -4.706 -13.921 1.00 79.81 118 VAL A N 1
ATOM 825 C CA . VAL A 1 118 ? 2.788 -3.788 -14.599 1.00 79.81 118 VAL A CA 1
ATOM 826 C C . VAL A 1 118 ? 2.385 -4.437 -15.929 1.00 79.81 118 VAL A C 1
ATOM 828 O O . VAL A 1 118 ? 3.153 -5.227 -16.483 1.00 79.81 118 VAL A O 1
ATOM 831 N N . ALA A 1 119 ? 1.168 -4.184 -16.410 1.00 71.12 119 ALA A N 1
ATOM 832 C CA . ALA A 1 119 ? 0.617 -4.895 -17.563 1.00 71.12 119 ALA A CA 1
ATOM 833 C C . ALA A 1 119 ? 1.189 -4.458 -18.932 1.00 71.12 119 ALA A C 1
ATOM 835 O O . ALA A 1 119 ? 1.567 -3.311 -19.163 1.00 71.12 119 ALA A O 1
ATOM 836 N N . ASP A 1 120 ? 1.211 -5.436 -19.832 1.00 58.53 120 ASP A N 1
ATOM 837 C CA . ASP A 1 120 ? 1.435 -5.461 -21.281 1.00 58.53 120 ASP A CA 1
ATOM 838 C C . ASP A 1 120 ? 2.641 -4.742 -21.936 1.00 58.53 120 ASP A C 1
ATOM 840 O O . ASP A 1 120 ? 3.265 -5.395 -22.764 1.00 58.53 120 ASP A O 1
ATOM 844 N N . ASN A 1 121 ? 3.035 -3.494 -21.624 1.00 61.84 121 ASN A N 1
ATOM 845 C CA . ASN A 1 121 ? 4.187 -2.798 -22.281 1.00 61.84 121 ASN A CA 1
ATOM 846 C C . ASN A 1 121 ? 4.818 -1.648 -21.440 1.00 61.84 121 ASN A C 1
ATOM 848 O O . ASN A 1 121 ? 5.224 -0.604 -21.951 1.00 61.84 121 ASN A O 1
ATOM 852 N N . ILE A 1 122 ? 4.767 -1.724 -20.109 1.00 61.75 122 ILE A N 1
ATOM 853 C CA . ILE A 1 122 ? 4.624 -0.499 -19.305 1.00 61.75 122 ILE A CA 1
ATOM 854 C C . ILE A 1 122 ? 5.471 -0.537 -18.001 1.00 61.75 122 ILE A C 1
ATOM 856 O O . ILE A 1 122 ? 5.440 -1.516 -17.273 1.00 61.75 122 ILE A O 1
ATOM 860 N N . LYS A 1 123 ? 6.228 0.537 -17.696 1.00 55.06 123 LYS A N 1
ATOM 861 C CA . LYS A 1 123 ? 7.047 0.812 -16.466 1.00 55.06 123 LYS A CA 1
ATOM 862 C C . LYS A 1 123 ? 6.492 2.065 -15.796 1.00 55.06 123 LYS A C 1
ATOM 864 O O . LYS A 1 123 ? 6.178 2.938 -16.575 1.00 55.06 123 LYS A O 1
ATOM 869 N N . LEU A 1 124 ? 6.400 2.230 -14.466 1.00 62.72 124 LEU A N 1
ATOM 870 C CA . LEU A 1 124 ? 5.823 3.437 -13.806 1.00 62.72 124 LEU A CA 1
ATOM 871 C C . LEU A 1 124 ? 6.880 4.389 -13.202 1.00 62.72 124 LEU A C 1
ATOM 873 O O . LEU A 1 124 ? 7.774 3.894 -12.523 1.00 62.72 124 LEU A O 1
ATOM 877 N N . ALA A 1 125 ? 6.743 5.716 -13.404 1.00 45.44 125 ALA A N 1
ATOM 878 C CA . ALA A 1 125 ? 7.426 6.802 -12.663 1.00 45.44 125 ALA A CA 1
ATOM 879 C C . ALA A 1 125 ? 6.927 8.222 -13.080 1.00 45.44 125 ALA A C 1
ATOM 881 O O . ALA A 1 125 ? 6.008 8.345 -13.893 1.00 45.44 125 ALA A O 1
ATOM 882 N N . ASP A 1 126 ? 7.500 9.276 -12.482 1.00 40.31 126 ASP A N 1
ATOM 883 C CA . ASP A 1 126 ? 7.216 10.715 -12.668 1.00 40.31 126 ASP A CA 1
ATOM 884 C C . ASP A 1 126 ? 7.858 11.328 -13.928 1.00 40.31 126 ASP A C 1
ATOM 886 O O . ASP A 1 126 ? 7.272 12.204 -14.562 1.00 40.31 126 ASP A O 1
ATOM 890 N N . ASP A 1 127 ? 9.015 10.798 -14.328 1.00 42.06 127 ASP A N 1
ATOM 891 C CA . ASP A 1 127 ? 9.690 10.988 -15.624 1.00 42.06 127 ASP A CA 1
ATOM 892 C C . ASP A 1 127 ? 8.916 10.396 -16.819 1.00 42.06 127 ASP A C 1
ATOM 894 O O . ASP A 1 127 ? 9.343 10.498 -17.970 1.00 42.06 127 ASP A O 1
ATOM 898 N N . GLY A 1 128 ? 7.777 9.766 -16.544 1.00 44.59 128 GLY A N 1
ATOM 899 C CA . GLY A 1 128 ? 6.984 9.046 -17.512 1.00 44.59 128 GLY A CA 1
ATOM 900 C C . GLY A 1 128 ? 7.050 7.546 -17.287 1.00 44.59 128 GLY A C 1
ATOM 901 O O . GLY A 1 128 ? 8.097 6.899 -17.202 1.00 44.59 128 GLY A O 1
ATOM 902 N N . LEU A 1 129 ? 5.863 6.972 -17.270 1.00 65.69 129 LEU A N 1
ATOM 903 C CA . LEU A 1 129 ? 5.659 5.559 -17.486 1.00 65.69 129 LEU A CA 1
ATOM 904 C C . LEU A 1 129 ? 5.831 5.218 -18.985 1.00 65.69 129 LEU A C 1
ATOM 906 O O . 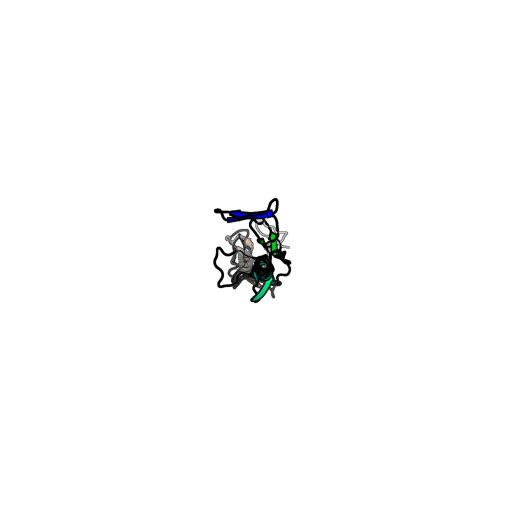LEU A 1 129 ? 5.495 6.071 -19.802 1.00 65.69 129 LEU A O 1
ATOM 910 N N . THR A 1 130 ? 6.231 3.976 -19.330 1.00 55.66 130 THR A N 1
ATOM 911 C CA . THR A 1 130 ? 6.086 3.283 -20.658 1.00 55.66 130 THR A CA 1
ATOM 912 C C . THR A 1 130 ? 7.382 2.860 -21.366 1.00 55.66 130 THR A C 1
ATOM 914 O O . THR A 1 130 ? 8.375 3.580 -21.373 1.00 55.66 130 THR A O 1
ATOM 917 N N . ALA A 1 131 ? 7.333 1.691 -22.020 1.00 71.50 131 ALA A N 1
ATOM 918 C CA . ALA A 1 131 ? 8.334 1.177 -22.952 1.00 71.50 131 ALA A CA 1
ATOM 919 C C . ALA A 1 131 ? 7.619 0.663 -24.220 1.00 71.50 131 ALA A C 1
ATOM 921 O O . ALA A 1 131 ? 6.869 -0.298 -24.147 1.00 71.50 131 ALA A O 1
ATOM 922 N N . GLY A 1 132 ? 7.797 1.324 -25.372 1.00 72.75 132 GLY A N 1
ATOM 923 C CA . GLY A 1 132 ? 7.045 1.016 -26.603 1.00 72.75 132 GLY A CA 1
ATOM 924 C C . GLY A 1 132 ? 7.454 -0.309 -27.262 1.00 72.75 132 GLY A C 1
ATOM 925 O O . GLY A 1 132 ? 7.192 -1.390 -26.753 1.00 72.75 132 GLY A O 1
ATOM 926 N N . ASN A 1 133 ? 8.152 -0.242 -28.397 1.00 79.06 133 ASN A N 1
ATOM 927 C CA . ASN A 1 133 ? 8.759 -1.441 -28.994 1.00 79.06 133 ASN A CA 1
ATOM 928 C C . ASN A 1 133 ? 9.976 -1.946 -28.190 1.00 79.06 133 ASN A C 1
ATOM 930 O O . ASN A 1 133 ? 10.484 -3.037 -28.457 1.00 79.06 133 ASN A O 1
ATOM 934 N N . VAL A 1 134 ? 10.467 -1.147 -27.231 1.00 87.38 134 VAL A N 1
ATOM 935 C CA . VAL A 1 134 ? 11.701 -1.412 -26.486 1.00 87.38 134 VAL A CA 1
ATOM 936 C C . VAL A 1 134 ? 11.506 -2.566 -25.506 1.00 87.38 134 VAL A C 1
ATOM 938 O O . VAL A 1 134 ? 10.995 -2.395 -24.401 1.00 87.38 134 VAL A O 1
ATOM 941 N N . ARG A 1 135 ? 11.974 -3.750 -25.902 1.00 80.94 135 ARG A N 1
ATOM 942 C CA . ARG A 1 135 ? 11.962 -4.973 -25.093 1.00 80.94 135 ARG A CA 1
ATOM 943 C C . ARG A 1 135 ? 13.365 -5.277 -24.587 1.00 80.94 135 ARG A C 1
ATOM 945 O O . ARG A 1 135 ? 14.280 -5.469 -25.393 1.00 80.94 135 ARG A O 1
ATOM 952 N N . ILE A 1 136 ? 13.489 -5.433 -23.270 1.00 83.81 136 ILE A N 1
ATOM 953 C CA . ILE A 1 136 ? 14.605 -6.135 -22.629 1.00 83.81 136 ILE A CA 1
ATOM 954 C C . ILE A 1 136 ? 14.206 -7.607 -22.511 1.00 83.81 136 ILE A C 1
ATOM 956 O O . ILE A 1 136 ? 13.227 -7.950 -21.851 1.00 83.81 136 ILE A O 1
ATOM 960 N N . ASP A 1 137 ? 14.934 -8.481 -23.193 1.00 72.44 137 ASP A N 1
ATOM 961 C CA . ASP A 1 137 ? 14.716 -9.923 -23.155 1.00 72.44 137 ASP A CA 1
ATOM 962 C C . ASP A 1 137 ? 15.469 -10.541 -21.958 1.00 72.44 137 ASP A C 1
ATOM 964 O O . ASP A 1 137 ? 16.699 -10.550 -21.986 1.00 72.44 137 ASP A O 1
ATOM 968 N N . PRO A 1 138 ? 14.792 -11.089 -20.929 1.00 60.53 138 PRO A N 1
ATOM 969 C CA . PRO A 1 138 ? 15.460 -11.641 -19.746 1.00 60.53 138 PRO A CA 1
ATOM 970 C C . PRO A 1 138 ? 16.140 -12.999 -19.995 1.00 60.53 138 PRO A C 1
ATOM 972 O O . PRO A 1 138 ? 16.850 -13.498 -19.129 1.00 60.53 138 PRO A O 1
ATOM 975 N N . THR A 1 139 ? 15.914 -13.632 -21.151 1.00 66.44 139 THR A N 1
ATOM 976 C CA . THR A 1 139 ? 16.542 -14.907 -21.531 1.00 66.44 139 THR A CA 1
ATOM 977 C C . THR A 1 139 ? 17.790 -14.683 -22.381 1.00 66.44 139 THR A C 1
ATOM 979 O O . THR A 1 139 ? 18.791 -15.371 -22.197 1.00 66.44 139 THR A O 1
ATOM 982 N N . SER A 1 140 ? 17.749 -13.727 -23.316 1.00 83.12 140 SER A N 1
ATOM 983 C CA . SER A 1 140 ? 18.882 -13.417 -24.204 1.00 83.12 140 SER A CA 1
ATOM 984 C C . SER A 1 140 ? 19.674 -12.162 -23.820 1.00 83.12 140 SER A C 1
ATOM 986 O O . SER A 1 140 ? 20.679 -11.870 -24.467 1.00 83.12 140 SER A O 1
ATOM 988 N N . ASN A 1 141 ? 19.241 -11.428 -22.789 1.00 79.62 141 ASN A N 1
ATOM 989 C CA . ASN A 1 141 ? 19.792 -10.143 -22.331 1.00 79.62 141 ASN A CA 1
ATOM 990 C C . ASN A 1 141 ? 19.886 -9.071 -23.434 1.00 79.62 141 ASN A C 1
ATOM 992 O O . ASN A 1 141 ? 20.695 -8.146 -23.353 1.00 79.62 141 ASN A O 1
ATOM 996 N N . LYS A 1 142 ? 19.070 -9.189 -24.488 1.00 87.81 142 LYS A N 1
ATOM 997 C CA . LYS A 1 142 ? 19.045 -8.240 -25.605 1.00 87.81 142 LYS A CA 1
ATOM 998 C C . LYS A 1 142 ? 18.086 -7.095 -25.325 1.00 87.81 142 LYS A C 1
ATOM 1000 O O . LYS A 1 142 ? 16.963 -7.321 -24.881 1.00 87.81 142 LYS A O 1
ATOM 1005 N N . ILE A 1 143 ? 18.506 -5.892 -25.702 1.00 92.31 143 ILE A N 1
ATOM 1006 C CA . ILE A 1 143 ? 17.630 -4.732 -25.863 1.00 92.31 143 ILE A CA 1
ATOM 1007 C C . ILE A 1 143 ? 17.254 -4.667 -27.347 1.00 92.31 143 ILE A C 1
ATOM 1009 O O . ILE A 1 143 ? 18.125 -4.631 -28.217 1.00 92.31 143 ILE A O 1
ATOM 1013 N N . THR A 1 144 ? 15.961 -4.730 -27.643 1.00 90.00 144 THR A N 1
ATOM 1014 C CA . THR A 1 144 ? 15.403 -4.769 -29.007 1.00 90.00 144 THR A CA 1
ATOM 1015 C C . THR A 1 144 ? 14.335 -3.695 -29.171 1.00 90.00 144 THR A C 1
ATOM 1017 O O . THR A 1 144 ? 13.837 -3.202 -28.168 1.00 90.00 144 THR A O 1
ATOM 1020 N N . GLY A 1 145 ? 13.999 -3.318 -30.410 1.00 91.00 145 GLY A N 1
ATOM 1021 C CA . GLY A 1 145 ? 12.999 -2.274 -30.684 1.00 91.00 145 GLY A CA 1
ATOM 1022 C C . GLY A 1 145 ? 13.480 -0.839 -30.444 1.00 91.00 145 GLY A C 1
ATOM 1023 O O . GLY A 1 145 ? 12.659 0.052 -30.255 1.00 91.00 145 GLY A O 1
ATOM 1024 N N . LEU A 1 146 ? 14.800 -0.623 -30.444 1.00 94.12 146 LEU A N 1
ATOM 1025 C CA . LEU A 1 146 ? 15.405 0.705 -30.538 1.00 94.12 146 LEU A CA 1
ATOM 1026 C C . LEU A 1 146 ? 15.318 1.208 -31.984 1.00 94.12 146 LEU A C 1
ATOM 1028 O O . LEU A 1 146 ? 15.805 0.535 -32.900 1.00 94.12 146 LEU A O 1
ATOM 1032 N N . GLU A 1 147 ? 14.758 2.399 -32.173 1.00 94.06 147 GLU A N 1
ATOM 1033 C CA . GLU A 1 147 ? 14.812 3.125 -33.446 1.00 94.06 147 GLU A CA 1
ATOM 1034 C C . GLU A 1 147 ? 16.248 3.571 -33.780 1.00 94.06 147 GLU A C 1
ATOM 1036 O O . GLU A 1 147 ? 17.187 3.338 -33.013 1.00 94.06 147 GLU A O 1
ATOM 1041 N N . ALA A 1 148 ? 16.456 4.133 -34.973 1.00 96.19 148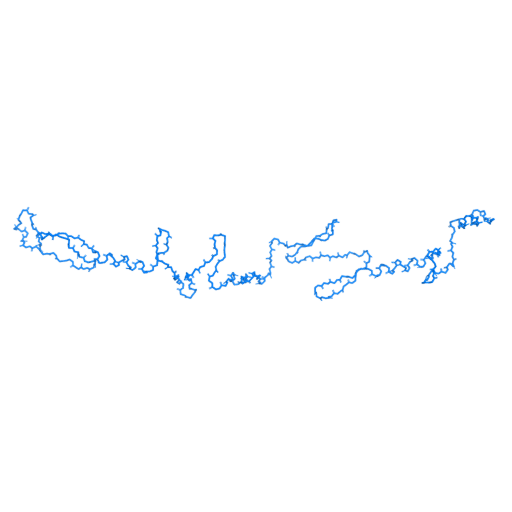 ALA A N 1
ATOM 1042 C CA . ALA A 1 148 ? 17.755 4.704 -35.325 1.00 96.19 148 ALA A CA 1
ATOM 1043 C C . ALA A 1 148 ? 18.023 5.974 -34.488 1.00 96.19 148 ALA A C 1
ATOM 1045 O O . ALA A 1 148 ? 17.098 6.767 -34.315 1.00 96.19 148 ALA A O 1
ATOM 1046 N N . PRO A 1 149 ? 19.255 6.182 -33.988 1.00 96.94 149 PRO A N 1
ATOM 1047 C CA . PRO A 1 149 ? 19.598 7.361 -33.199 1.00 96.94 149 PRO A CA 1
ATOM 1048 C C . PRO A 1 149 ? 19.487 8.642 -34.036 1.00 96.94 149 PRO A C 1
ATOM 1050 O O . PRO A 1 149 ? 19.907 8.679 -35.196 1.00 96.94 149 PRO A O 1
ATOM 1053 N N . THR A 1 150 ? 18.945 9.690 -33.422 1.00 96.19 150 THR A N 1
ATOM 1054 C CA . THR A 1 150 ? 18.775 11.031 -33.999 1.00 96.19 150 THR A CA 1
ATOM 1055 C C . THR A 1 150 ? 19.493 12.118 -33.203 1.00 96.19 150 THR A C 1
ATOM 1057 O O . THR A 1 150 ? 19.992 13.063 -33.810 1.00 96.19 150 THR A O 1
ATOM 1060 N N . ASP A 1 151 ? 19.604 11.955 -31.883 1.00 96.94 151 ASP A N 1
ATOM 1061 C CA . ASP A 1 151 ? 20.346 12.830 -30.975 1.00 96.94 151 ASP A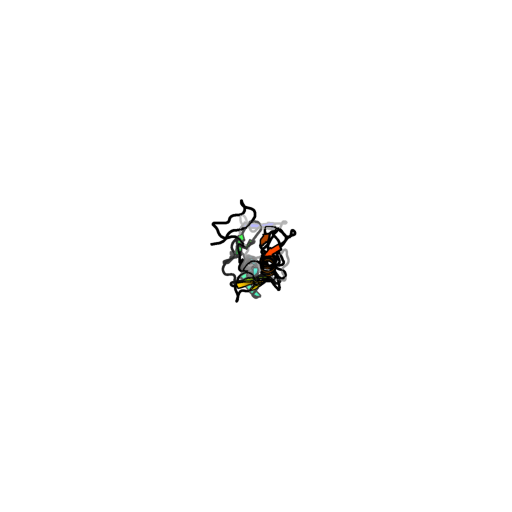 CA 1
ATOM 1062 C C . ASP A 1 151 ? 21.636 12.153 -30.469 1.00 96.94 151 ASP A C 1
ATOM 1064 O O . ASP A 1 151 ? 21.704 10.932 -30.318 1.00 96.94 151 ASP A O 1
ATOM 1068 N N . ASP A 1 152 ? 22.647 12.950 -30.095 1.00 95.81 152 ASP A N 1
ATOM 1069 C CA . ASP A 1 152 ? 23.967 12.493 -29.596 1.00 95.81 152 ASP A CA 1
ATOM 1070 C C . ASP A 1 152 ? 23.919 11.570 -28.355 1.00 95.81 152 ASP A C 1
ATOM 1072 O O . ASP A 1 152 ? 24.940 11.014 -27.941 1.00 95.81 152 ASP A O 1
ATOM 1076 N N . LYS A 1 153 ? 22.754 11.447 -27.709 1.00 94.75 153 LYS A N 1
ATOM 1077 C CA . LYS A 1 153 ? 22.525 10.641 -26.498 1.00 94.75 153 LYS A CA 1
ATOM 1078 C C . LYS A 1 153 ? 21.654 9.406 -26.740 1.00 94.75 153 LYS A C 1
ATOM 1080 O O . LYS A 1 153 ? 21.428 8.650 -25.794 1.00 94.75 153 LYS A O 1
ATOM 1085 N N . ASP A 1 154 ? 21.178 9.197 -27.964 1.00 95.06 154 ASP A N 1
ATOM 1086 C CA . ASP A 1 154 ? 20.354 8.043 -28.305 1.00 95.06 154 ASP A CA 1
ATOM 1087 C C . ASP A 1 154 ? 21.165 6.741 -28.297 1.00 95.06 154 ASP A C 1
ATOM 1089 O O . ASP A 1 154 ? 22.354 6.691 -28.623 1.00 95.06 154 ASP A O 1
ATOM 1093 N N . ALA A 1 155 ? 20.499 5.639 -27.953 1.00 94.94 155 ALA A N 1
ATOM 1094 C CA . ALA A 1 155 ? 21.100 4.316 -28.030 1.00 94.94 155 ALA A CA 1
ATOM 1095 C C . ALA A 1 155 ? 21.201 3.853 -29.495 1.00 94.94 155 ALA A C 1
ATOM 1097 O O . ALA A 1 155 ? 20.199 3.721 -30.195 1.00 94.94 155 ALA A O 1
ATOM 1098 N N . VAL A 1 156 ? 22.416 3.540 -29.949 1.00 96.25 156 VAL A N 1
ATOM 1099 C CA . VAL A 1 156 ? 22.665 3.067 -31.318 1.00 96.25 156 VAL A CA 1
ATOM 1100 C C . VAL A 1 156 ? 22.136 1.642 -31.509 1.00 96.25 156 VAL A C 1
ATOM 1102 O O . VAL A 1 156 ? 22.628 0.697 -30.887 1.00 96.25 156 VAL A O 1
ATOM 1105 N N . ASN A 1 157 ? 21.175 1.454 -32.417 1.00 96.75 157 ASN A N 1
ATOM 1106 C CA . ASN A 1 157 ? 20.760 0.117 -32.846 1.00 96.75 157 ASN A CA 1
ATOM 1107 C C . ASN A 1 157 ? 21.768 -0.503 -33.842 1.00 96.75 157 ASN A C 1
ATOM 1109 O O . ASN A 1 157 ? 22.535 0.197 -34.506 1.00 96.75 157 ASN A O 1
ATOM 1113 N N . LYS A 1 158 ? 21.769 -1.841 -33.976 1.00 97.00 158 LYS A N 1
ATOM 1114 C CA . LYS A 1 158 ? 22.732 -2.546 -34.847 1.00 97.00 158 LYS A CA 1
ATOM 1115 C C . LYS A 1 158 ? 22.656 -2.083 -36.308 1.00 97.00 158 LYS A C 1
ATOM 1117 O O . LYS A 1 158 ? 23.696 -1.967 -36.945 1.00 97.00 158 LYS A O 1
ATOM 1122 N N . LYS A 1 159 ? 21.454 -1.809 -36.831 1.00 97.69 159 LYS A N 1
ATOM 1123 C CA . LYS A 1 159 ? 21.277 -1.411 -38.234 1.00 97.69 159 LYS A CA 1
ATOM 1124 C C . LYS A 1 159 ? 21.991 -0.092 -38.533 1.00 97.69 159 LYS A C 1
ATOM 1126 O O . LYS A 1 159 ? 22.696 -0.024 -39.530 1.00 97.69 159 LYS A O 1
ATOM 1131 N N . PHE A 1 160 ? 21.866 0.909 -37.665 1.00 98.19 160 PHE A N 1
ATOM 1132 C CA . PHE A 1 160 ? 22.568 2.182 -37.831 1.00 98.19 160 PHE A CA 1
ATOM 1133 C C . PHE A 1 160 ? 24.093 1.991 -37.871 1.00 98.19 160 PHE A C 1
ATOM 1135 O O . PHE A 1 160 ? 24.769 2.573 -38.717 1.00 98.19 160 PHE A O 1
ATOM 1142 N N . LEU A 1 161 ? 24.636 1.130 -37.001 1.00 97.88 161 LEU A N 1
ATOM 1143 C CA . LEU A 1 161 ? 26.064 0.803 -37.008 1.00 97.88 161 LEU A CA 1
ATOM 1144 C C . LEU A 1 161 ? 26.486 0.060 -38.288 1.00 97.88 161 LEU A C 1
ATOM 1146 O O . LEU A 1 161 ? 27.515 0.399 -38.869 1.00 97.88 161 LEU A O 1
ATOM 1150 N N . ASP A 1 162 ? 25.699 -0.923 -38.736 1.00 97.94 162 ASP A N 1
ATOM 1151 C CA . ASP A 1 162 ? 25.950 -1.653 -39.985 1.00 97.94 162 ASP A CA 1
ATOM 1152 C C . ASP A 1 162 ? 25.955 -0.695 -41.190 1.00 97.94 162 ASP A C 1
ATOM 1154 O O . ASP A 1 162 ? 26.886 -0.727 -41.993 1.00 97.94 162 ASP A O 1
ATOM 1158 N N . ASP A 1 163 ? 24.957 0.192 -41.287 1.00 97.69 163 ASP A N 1
ATOM 1159 C CA . ASP A 1 163 ? 24.830 1.185 -42.360 1.00 97.69 163 ASP A CA 1
ATOM 1160 C C . ASP A 1 163 ? 26.021 2.166 -42.360 1.00 97.69 163 ASP A C 1
ATOM 1162 O O . ASP A 1 163 ? 26.583 2.464 -43.416 1.00 97.69 163 ASP A O 1
ATOM 1166 N N . ALA A 1 164 ? 26.453 2.637 -41.184 1.00 96.38 164 ALA A N 1
ATOM 1167 C CA . ALA A 1 164 ? 27.594 3.545 -41.046 1.00 96.38 164 ALA A CA 1
ATOM 1168 C C . ALA A 1 164 ? 28.926 2.879 -41.443 1.00 96.38 164 ALA A C 1
ATOM 1170 O O . ALA A 1 164 ? 29.733 3.472 -42.165 1.00 96.38 164 ALA A O 1
ATOM 1171 N N . VAL A 1 165 ? 29.152 1.629 -41.021 1.00 95.62 165 VAL A N 1
ATOM 1172 C CA . VAL A 1 165 ? 30.340 0.847 -41.406 1.00 95.62 165 VAL A CA 1
ATOM 1173 C C . VAL A 1 165 ? 30.330 0.539 -42.905 1.00 95.62 165 VAL A C 1
ATOM 1175 O O . VAL A 1 165 ? 31.370 0.658 -43.557 1.00 95.62 165 VAL A O 1
ATOM 1178 N N . GLN A 1 166 ? 29.168 0.209 -43.474 1.00 94.56 166 GLN A N 1
ATOM 1179 C CA . GLN A 1 166 ? 29.012 -0.007 -44.912 1.00 94.56 166 GLN A CA 1
ATOM 1180 C C . GLN A 1 166 ? 29.308 1.277 -45.703 1.00 94.56 166 GLN A C 1
ATOM 1182 O O . GLN A 1 166 ? 30.037 1.229 -46.693 1.00 94.56 166 GLN A O 1
ATOM 1187 N N . GLY A 1 167 ? 28.842 2.435 -45.222 1.00 94.38 167 GLY A N 1
ATOM 1188 C CA . GLY A 1 167 ? 29.145 3.744 -45.805 1.00 94.38 167 GLY A CA 1
ATOM 1189 C C . GLY A 1 167 ? 30.645 4.058 -45.851 1.00 94.38 167 GLY A C 1
ATOM 1190 O O . GLY A 1 167 ? 31.132 4.558 -46.864 1.00 94.38 167 GLY A O 1
ATOM 1191 N N . LEU A 1 168 ? 31.405 3.702 -44.808 1.00 94.00 168 LEU A N 1
ATOM 1192 C CA . LEU A 1 168 ? 32.871 3.816 -44.813 1.00 94.00 168 LEU A CA 1
ATOM 1193 C C . LEU A 1 168 ? 33.528 2.817 -45.780 1.00 94.00 168 LEU A C 1
ATOM 1195 O O . LEU A 1 168 ? 34.453 3.181 -46.507 1.00 94.00 168 LEU A O 1
ATOM 1199 N N . ALA A 1 169 ? 33.053 1.569 -45.813 1.00 91.25 169 ALA A N 1
ATOM 1200 C CA . ALA A 1 169 ? 33.592 0.531 -46.689 1.00 91.25 169 ALA A CA 1
ATOM 1201 C C . ALA A 1 169 ? 33.412 0.870 -48.180 1.00 91.25 169 ALA A C 1
ATOM 1203 O O . ALA A 1 169 ? 34.348 0.696 -48.967 1.00 91.25 169 ALA A O 1
ATOM 1204 N N . ASP A 1 170 ? 32.240 1.393 -48.552 1.00 89.62 170 ASP A N 1
ATOM 1205 C CA . ASP A 1 170 ? 31.924 1.836 -49.911 1.00 89.62 170 ASP A CA 1
ATOM 1206 C C . ASP A 1 170 ? 32.546 3.191 -50.264 1.00 89.62 170 ASP A C 1
ATOM 1208 O O . ASP A 1 170 ? 32.995 3.363 -51.398 1.00 89.62 170 ASP A O 1
ATOM 1212 N N . GLY A 1 171 ? 32.602 4.128 -49.310 1.00 91.00 171 GLY A N 1
ATOM 1213 C CA . GLY A 1 171 ? 33.205 5.453 -49.484 1.00 91.00 171 GLY A CA 1
ATOM 1214 C C . GLY A 1 171 ? 34.724 5.419 -49.664 1.00 91.00 171 GLY A C 1
ATOM 1215 O O . GLY A 1 171 ? 35.262 6.252 -50.393 1.00 91.00 171 GLY A O 1
ATOM 1216 N N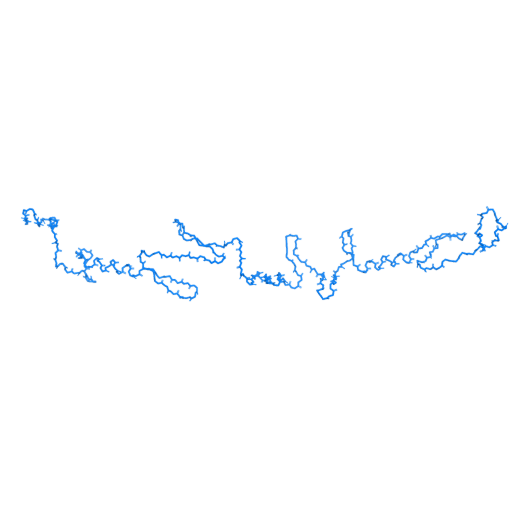 . GLY A 1 172 ? 35.394 4.430 -49.060 1.00 91.94 172 GLY A N 1
ATOM 1217 C CA . GLY A 1 172 ? 36.783 4.075 -49.344 1.00 91.94 172 GLY A CA 1
ATOM 1218 C C . GLY A 1 172 ? 37.821 5.168 -49.065 1.00 91.94 172 GLY A C 1
ATOM 1219 O O . GLY A 1 172 ? 37.584 6.146 -48.359 1.00 91.94 172 GLY A O 1
ATOM 1220 N N . ILE A 1 173 ? 39.007 4.986 -49.644 1.00 92.69 173 ILE A N 1
ATOM 1221 C CA . ILE A 1 173 ? 40.027 6.026 -49.781 1.00 92.69 173 ILE A CA 1
ATOM 1222 C C . ILE A 1 173 ? 39.813 6.693 -51.137 1.00 92.69 173 ILE A C 1
ATOM 1224 O O . ILE A 1 173 ? 39.950 6.043 -52.178 1.00 92.69 173 ILE A O 1
ATOM 1228 N N . LYS A 1 174 ? 39.502 7.991 -51.121 1.00 91.75 174 LYS A N 1
ATOM 1229 C CA . LYS A 1 174 ? 39.434 8.812 -52.331 1.00 91.75 174 LYS A CA 1
ATOM 1230 C C . LYS A 1 174 ? 40.809 9.350 -52.709 1.00 91.75 174 LYS A C 1
ATOM 1232 O O . LYS A 1 174 ? 41.545 9.818 -51.843 1.00 91.75 174 LYS A O 1
ATOM 1237 N N . PHE A 1 175 ? 41.139 9.298 -53.993 1.00 88.81 175 PHE A N 1
ATOM 1238 C CA . PHE A 1 175 ? 42.384 9.829 -54.547 1.00 88.81 175 PHE A CA 1
ATOM 1239 C C . PHE A 1 175 ? 42.168 10.308 -55.984 1.00 88.81 175 PHE A C 1
ATOM 1241 O O . PHE A 1 175 ? 41.247 9.854 -56.656 1.00 88.81 175 PHE A O 1
ATOM 1248 N N . THR A 1 176 ? 43.027 11.199 -56.467 1.00 85.06 176 THR A N 1
ATOM 1249 C CA . THR A 1 176 ? 43.040 11.652 -57.863 1.00 85.06 176 THR A CA 1
ATOM 1250 C C . THR A 1 176 ? 44.351 11.225 -58.524 1.00 85.06 176 THR A C 1
ATOM 1252 O O . THR A 1 176 ? 45.379 11.102 -57.854 1.00 85.06 176 THR A O 1
ATOM 1255 N N . GLY A 1 177 ? 44.313 10.933 -59.825 1.00 80.62 177 GLY A N 1
ATOM 1256 C CA . GLY A 1 177 ? 45.485 10.553 -60.617 1.00 80.62 177 GLY A CA 1
ATOM 1257 C C . GLY A 1 177 ? 45.837 11.587 -61.687 1.00 80.62 177 GLY A C 1
ATOM 1258 O O . GLY A 1 177 ? 45.153 12.599 -61.849 1.00 80.62 177 GLY A O 1
ATOM 1259 N N . ASN A 1 178 ? 46.888 11.305 -62.464 1.00 72.50 178 ASN A N 1
ATOM 1260 C CA . ASN A 1 178 ? 47.273 12.108 -63.636 1.00 72.50 178 ASN A CA 1
ATOM 1261 C C . ASN A 1 178 ? 46.219 12.069 -64.767 1.00 72.50 178 ASN A C 1
ATOM 1263 O O . ASN A 1 178 ? 46.293 12.863 -65.700 1.00 72.50 178 ASN A O 1
ATOM 1267 N N . ASP A 1 179 ? 45.255 11.148 -64.693 1.00 82.12 179 ASP A N 1
ATOM 1268 C CA . ASP A 1 179 ? 44.071 11.067 -65.551 1.00 82.12 179 ASP A CA 1
ATOM 1269 C C . ASP A 1 179 ? 42.959 12.057 -65.155 1.00 82.12 179 ASP A C 1
ATOM 1271 O O . ASP A 1 179 ? 42.100 12.379 -65.977 1.00 82.12 179 ASP A O 1
ATOM 1275 N N . GLY A 1 180 ? 43.013 12.590 -63.931 1.00 80.69 180 GLY A N 1
ATOM 1276 C CA . GLY A 1 180 ? 42.016 13.495 -63.369 1.00 80.69 180 GLY A CA 1
ATOM 1277 C C . GLY A 1 180 ? 40.746 12.788 -62.878 1.00 80.69 180 GLY A C 1
ATOM 1278 O O . GLY A 1 180 ? 40.420 11.673 -63.274 1.00 80.69 180 GLY A O 1
ATOM 1279 N N . GLY A 1 181 ? 40.001 13.477 -62.010 1.00 88.19 181 GLY A N 1
ATOM 1280 C CA . GLY A 1 181 ? 38.783 12.948 -61.387 1.00 88.19 181 GLY A CA 1
ATOM 1281 C C . GLY A 1 181 ? 39.027 12.124 -60.116 1.00 88.19 181 GLY A C 1
ATOM 1282 O O . GLY A 1 181 ? 40.154 11.739 -59.802 1.00 88.19 181 GLY A O 1
ATOM 1283 N N . ASP A 1 182 ? 37.943 11.900 -59.369 1.00 92.25 182 ASP A N 1
ATOM 1284 C CA . ASP A 1 182 ? 37.930 11.151 -58.108 1.00 92.25 182 ASP A CA 1
ATOM 1285 C C . ASP A 1 182 ? 37.881 9.638 -58.364 1.00 92.25 182 ASP A C 1
ATOM 1287 O O . ASP A 1 182 ? 36.871 9.102 -58.828 1.00 92.25 182 ASP A O 1
ATOM 1291 N N . HIS A 1 183 ? 38.925 8.928 -57.947 1.00 88.38 183 HIS A N 1
ATOM 1292 C CA . HIS A 1 183 ? 38.935 7.473 -57.811 1.00 88.38 183 HIS A CA 1
ATOM 1293 C C . HIS A 1 183 ? 38.632 7.074 -56.368 1.00 88.38 183 HIS A C 1
ATOM 1295 O O . HIS A 1 183 ? 38.952 7.800 -55.429 1.00 88.38 183 HIS A O 1
ATOM 1301 N N . THR A 1 184 ? 38.025 5.902 -56.166 1.00 92.44 184 THR A N 1
ATOM 1302 C CA . THR A 1 184 ? 37.728 5.361 -54.829 1.00 92.44 184 THR A CA 1
ATOM 1303 C C . THR A 1 184 ? 38.252 3.937 -54.698 1.00 92.44 184 THR A C 1
ATOM 1305 O O . THR A 1 184 ? 37.769 3.024 -55.366 1.00 92.44 184 THR A O 1
ATOM 1308 N N . LEU A 1 185 ? 39.208 3.731 -53.792 1.00 91.56 185 LEU A N 1
ATOM 1309 C CA . LEU A 1 185 ? 39.624 2.404 -53.348 1.00 91.56 185 LEU A CA 1
ATOM 1310 C C . LEU A 1 185 ? 38.784 2.002 -52.133 1.00 91.56 185 LEU A C 1
ATOM 1312 O O . LEU A 1 185 ? 38.956 2.568 -51.053 1.00 91.56 185 LEU A O 1
ATOM 1316 N N . LYS A 1 186 ? 37.910 1.002 -52.274 1.00 91.31 186 LYS A N 1
ATOM 1317 C CA . LYS A 1 186 ? 37.113 0.500 -51.141 1.00 91.31 186 LYS A CA 1
ATOM 1318 C C . LYS A 1 186 ? 38.002 -0.050 -50.024 1.00 91.31 186 LYS A C 1
ATOM 1320 O O . LYS A 1 186 ? 39.043 -0.660 -50.289 1.00 91.31 186 LYS A O 1
ATOM 1325 N N . LEU A 1 187 ? 37.579 0.135 -48.772 1.00 92.06 187 LEU A N 1
ATOM 1326 C CA . LEU A 1 187 ? 38.342 -0.355 -47.620 1.00 92.06 187 LEU A CA 1
ATOM 1327 C C . LEU A 1 187 ? 38.497 -1.884 -47.684 1.00 92.06 187 LEU A C 1
ATOM 1329 O O . LEU A 1 187 ? 37.591 -2.603 -48.100 1.00 92.06 187 LEU A O 1
ATOM 1333 N N . GLY A 1 188 ? 39.674 -2.379 -47.296 1.00 86.06 188 GLY A N 1
ATOM 1334 C CA . GLY A 1 188 ? 40.028 -3.801 -47.379 1.00 86.06 188 GLY A CA 1
ATOM 1335 C C . GLY A 1 188 ? 40.557 -4.272 -48.742 1.00 86.06 188 GLY A C 1
ATOM 1336 O O . GLY A 1 188 ? 41.036 -5.401 -48.835 1.00 86.06 188 GLY A O 1
ATOM 1337 N N . GLN A 1 189 ? 40.543 -3.439 -49.790 1.00 90.06 189 GLN A N 1
ATOM 1338 C CA . GLN A 1 189 ? 41.203 -3.774 -51.058 1.00 90.06 189 GLN A CA 1
ATOM 1339 C C . GLN A 1 189 ? 42.728 -3.594 -50.981 1.00 90.06 189 GLN A C 1
ATOM 1341 O O . GLN A 1 189 ? 43.241 -2.661 -50.363 1.00 90.06 189 GLN A O 1
ATOM 1346 N N . LYS A 1 190 ? 43.474 -4.475 -51.660 1.00 87.00 190 LYS A N 1
ATOM 1347 C CA . LYS A 1 190 ? 44.934 -4.371 -51.778 1.00 87.00 190 LYS A CA 1
ATOM 1348 C C . LYS A 1 190 ? 45.318 -3.328 -52.830 1.00 87.00 190 LYS A C 1
ATOM 1350 O O . LYS A 1 190 ? 45.131 -3.561 -54.023 1.00 87.00 190 LYS A O 1
ATOM 1355 N N . ILE A 1 191 ? 45.967 -2.246 -52.405 1.00 87.06 191 ILE A N 1
ATOM 1356 C CA . ILE A 1 191 ? 46.655 -1.327 -53.321 1.00 87.06 191 ILE A CA 1
ATOM 1357 C C . ILE A 1 191 ? 47.867 -2.042 -53.930 1.00 87.06 191 ILE A C 1
ATOM 1359 O O . ILE A 1 191 ? 48.638 -2.694 -53.225 1.00 87.06 191 ILE A O 1
ATOM 1363 N N . THR A 1 192 ? 48.049 -1.909 -55.242 1.00 80.25 192 THR A N 1
ATOM 1364 C CA . THR A 1 192 ? 49.277 -2.313 -55.937 1.00 80.25 192 THR A CA 1
ATOM 1365 C C . THR A 1 192 ? 49.809 -1.112 -56.703 1.00 80.25 192 THR A C 1
ATOM 1367 O O . THR A 1 192 ? 49.200 -0.690 -57.680 1.00 80.25 192 THR A O 1
ATOM 1370 N N . ILE A 1 193 ? 50.940 -0.570 -56.256 1.00 79.62 193 ILE A N 1
ATOM 1371 C CA . ILE A 1 193 ? 51.644 0.532 -56.918 1.00 79.62 193 ILE A CA 1
ATOM 1372 C C . ILE A 1 193 ? 52.775 -0.079 -57.750 1.00 79.62 193 ILE A C 1
ATOM 1374 O O . ILE A 1 193 ? 53.507 -0.933 -57.252 1.00 79.62 193 ILE A O 1
ATOM 1378 N N . LYS A 1 194 ? 52.901 0.331 -59.014 1.00 71.50 194 LYS A N 1
ATOM 1379 C CA . LYS A 1 194 ? 53.993 -0.069 -59.911 1.00 71.50 194 LYS A CA 1
ATOM 1380 C C . LYS A 1 194 ? 54.612 1.186 -60.508 1.00 71.50 194 LYS A C 1
ATOM 1382 O O . LYS A 1 194 ? 53.896 1.956 -61.142 1.00 71.50 194 LYS A O 1
ATOM 1387 N N . GLY A 1 195 ? 55.911 1.377 -60.310 1.00 70.06 195 GLY A N 1
ATOM 1388 C CA . GLY A 1 195 ? 56.665 2.413 -60.997 1.00 70.06 195 GLY A CA 1
ATOM 1389 C C . GLY A 1 195 ? 57.032 1.992 -62.416 1.00 70.06 195 GLY A C 1
ATOM 1390 O O . GLY A 1 195 ? 57.196 0.805 -62.698 1.00 70.06 195 GLY A O 1
ATOM 1391 N N . THR A 1 196 ? 57.152 2.966 -63.314 1.00 60.72 196 THR A N 1
ATOM 1392 C CA . THR A 1 196 ? 57.574 2.764 -64.713 1.00 60.72 196 THR A CA 1
ATOM 1393 C C . THR A 1 196 ? 59.026 3.176 -64.973 1.00 60.72 196 THR A C 1
ATOM 1395 O O . THR A 1 196 ? 59.528 2.941 -66.069 1.00 60.72 196 THR A O 1
ATOM 1398 N N . ALA A 1 197 ? 59.707 3.744 -63.973 1.00 61.16 197 ALA A N 1
ATOM 1399 C CA . ALA A 1 197 ? 61.120 4.110 -64.013 1.00 61.16 197 ALA A CA 1
ATOM 1400 C C . ALA A 1 197 ? 61.938 3.257 -63.030 1.00 61.16 197 ALA A C 1
ATOM 1402 O O . ALA A 1 197 ? 61.491 2.995 -61.909 1.00 61.16 197 ALA A O 1
ATOM 1403 N N . ASN A 1 198 ? 63.156 2.870 -63.426 1.00 58.72 198 ASN A N 1
ATOM 1404 C CA . ASN A 1 198 ? 64.142 2.335 -62.485 1.00 58.72 198 ASN A CA 1
ATOM 1405 C C . ASN A 1 198 ? 64.548 3.431 -61.491 1.00 58.72 198 ASN A C 1
ATOM 1407 O O . ASN A 1 198 ? 64.630 4.603 -61.853 1.00 58.72 198 ASN A O 1
ATOM 1411 N N . TYR A 1 199 ? 64.931 3.050 -60.271 1.00 59.09 199 TYR A N 1
ATOM 1412 C CA . TYR A 1 199 ? 65.414 3.993 -59.251 1.00 59.09 199 TYR A CA 1
ATOM 1413 C C . TYR A 1 199 ? 66.633 4.839 -59.691 1.00 59.09 199 TYR A C 1
ATOM 1415 O O . TYR A 1 199 ? 66.841 5.930 -59.170 1.00 59.09 199 TYR A O 1
ATOM 1423 N N . ALA A 1 200 ? 67.435 4.365 -60.651 1.00 61.59 200 ALA A N 1
ATOM 1424 C CA . ALA A 1 200 ? 68.564 5.118 -61.204 1.00 61.59 200 ALA A CA 1
ATOM 1425 C C . ALA A 1 200 ? 68.158 6.158 -62.271 1.00 61.59 200 ALA A C 1
ATOM 1427 O O . ALA A 1 200 ? 68.874 7.136 -62.468 1.00 61.59 200 ALA A O 1
ATOM 1428 N N . ASP A 1 201 ? 67.003 5.973 -62.917 1.00 59.62 201 ASP A N 1
ATOM 1429 C CA . ASP A 1 201 ? 66.557 6.715 -64.104 1.00 59.62 201 ASP A CA 1
ATOM 1430 C C . ASP A 1 201 ? 65.421 7.700 -63.752 1.00 59.62 201 ASP A C 1
ATOM 1432 O O . ASP A 1 201 ? 64.437 7.825 -64.483 1.00 59.62 201 ASP A O 1
ATOM 1436 N N . THR A 1 202 ? 65.500 8.357 -62.586 1.00 62.16 202 THR A N 1
ATOM 1437 C CA . THR A 1 202 ? 64.405 9.224 -62.107 1.00 62.16 202 THR A CA 1
ATOM 1438 C C . THR A 1 202 ? 64.213 10.454 -62.994 1.00 62.16 202 THR A C 1
ATOM 1440 O O . THR A 1 202 ? 65.154 11.168 -63.335 1.00 62.16 202 THR A O 1
ATOM 1443 N N . ASP A 1 203 ? 62.958 10.745 -63.323 1.00 57.47 203 ASP A N 1
ATOM 1444 C CA . ASP A 1 203 ? 62.532 11.818 -64.230 1.00 57.47 203 ASP A CA 1
ATOM 1445 C C . ASP A 1 203 ? 62.468 13.211 -63.570 1.00 57.47 203 ASP A C 1
ATOM 1447 O O . ASP A 1 203 ? 61.696 14.077 -63.979 1.00 57.47 203 ASP A O 1
ATOM 1451 N N . GLY A 1 204 ? 63.257 13.429 -62.516 1.00 56.88 204 GLY A N 1
ATOM 1452 C CA . GLY A 1 204 ? 63.211 14.652 -61.713 1.00 56.88 204 GLY A CA 1
ATOM 1453 C C . GLY A 1 204 ? 62.012 14.751 -60.759 1.00 56.88 204 GLY A C 1
ATOM 1454 O O . GLY A 1 204 ? 61.861 15.784 -60.111 1.00 56.88 204 GLY A O 1
ATOM 1455 N N . GLY A 1 205 ? 61.197 13.694 -60.630 1.00 55.50 205 GLY A N 1
ATOM 1456 C CA . GLY A 1 205 ? 60.116 13.601 -59.639 1.00 55.50 205 GLY A CA 1
ATOM 1457 C C . GLY A 1 205 ? 58.700 13.718 -60.210 1.00 55.50 205 GLY A C 1
ATOM 1458 O O . GLY A 1 205 ? 57.795 14.123 -59.482 1.00 55.50 205 GLY A O 1
ATOM 1459 N N . ALA A 1 206 ? 58.498 13.384 -61.487 1.00 57.69 206 ALA A N 1
ATOM 1460 C CA . ALA A 1 206 ? 57.184 13.390 -62.131 1.00 57.69 206 ALA A CA 1
ATOM 1461 C C . ALA A 1 206 ? 56.456 12.030 -62.053 1.00 57.69 206 ALA A C 1
ATOM 1463 O O . ALA A 1 206 ? 55.228 12.001 -62.146 1.00 57.69 206 ALA A O 1
ATOM 1464 N N . ASN A 1 207 ? 57.173 10.919 -61.836 1.00 61.75 207 ASN A N 1
ATOM 1465 C CA . ASN A 1 207 ? 56.594 9.580 -61.680 1.00 61.75 207 ASN A CA 1
ATOM 1466 C C . ASN A 1 207 ? 57.034 8.863 -60.392 1.00 61.75 207 ASN A C 1
ATOM 1468 O O . ASN A 1 207 ? 58.070 9.151 -59.793 1.00 61.75 207 ASN A O 1
ATOM 1472 N N . ILE A 1 208 ? 56.243 7.865 -59.981 1.00 71.62 208 ILE A N 1
ATOM 1473 C CA . ILE A 1 208 ? 56.591 6.964 -58.875 1.00 71.62 208 ILE A CA 1
ATOM 1474 C C . ILE A 1 208 ? 57.665 5.976 -59.355 1.00 71.62 208 ILE A C 1
ATOM 1476 O O . ILE A 1 208 ? 57.426 5.209 -60.287 1.00 71.62 208 ILE A O 1
ATOM 1480 N N . ALA A 1 209 ? 58.818 5.942 -58.685 1.00 61.88 209 ALA A N 1
ATOM 1481 C CA . ALA A 1 209 ? 59.813 4.879 -58.836 1.00 61.88 209 ALA A CA 1
ATOM 1482 C C . ALA A 1 209 ? 59.585 3.781 -57.781 1.00 61.88 209 ALA A C 1
ATOM 1484 O O . ALA A 1 209 ? 59.356 4.078 -56.607 1.00 61.88 209 ALA A O 1
ATOM 1485 N N . THR A 1 210 ? 59.666 2.512 -58.183 1.00 61.03 210 THR A N 1
ATOM 1486 C CA . THR A 1 210 ? 59.577 1.347 -57.282 1.00 61.03 210 THR A CA 1
ATOM 1487 C C . THR A 1 210 ? 60.833 0.490 -57.410 1.00 61.03 210 THR A C 1
ATOM 1489 O O . THR A 1 210 ? 61.343 0.341 -58.519 1.00 61.03 210 THR A O 1
ATOM 1492 N N . GLN A 1 211 ? 61.314 -0.056 -56.288 1.00 58.09 211 GLN A N 1
ATOM 1493 C CA . GLN A 1 211 ? 62.376 -1.074 -56.255 1.00 58.09 211 GLN A CA 1
ATOM 1494 C C . GLN A 1 211 ? 61.811 -2.472 -56.536 1.00 58.09 211 GLN A C 1
ATOM 1496 O O . GLN A 1 211 ? 60.627 -2.691 -56.188 1.00 58.09 211 GLN A O 1
#